Protein AF-0000000075228248 (afdb_homodimer)

Radius of gyration: 18.29 Å; Cα contacts (8 Å, |Δi|>4): 518; chains: 2; bounding box: 36×53×46 Å

pLDDT: mean 93.17, std 10.3, range [36.97, 98.75]

Organism: NCBI:txid1561998

Sequence (268 aa):
MPDLQDHLNMLLAMNSSIEKAAIISVNGGLLAKTRGEHFFLDDREELKRFAEIFAHPELLDNGVILERILYGDVGLHNNILYGYLGGAGFFAVKSASKIVIAVYQGNEFQAHRTRAMVCDLSFALGRENLARARMPDLQDHLNMLLAMNSSIEKAAIISVNGGLLAKTRGEHFFLDDREELKRFAEIFAHPELLDNGVILERILYGDVGLHNNILYGYLGGAGFFAVKSASKIVIAVYQGNEFQAHRTRAMVCDLSFALGRENLARAR

InterPro domains:
  IPR036140 Profilin superfamily [SSF55770] (6-120)
  IPR048278 Profilin 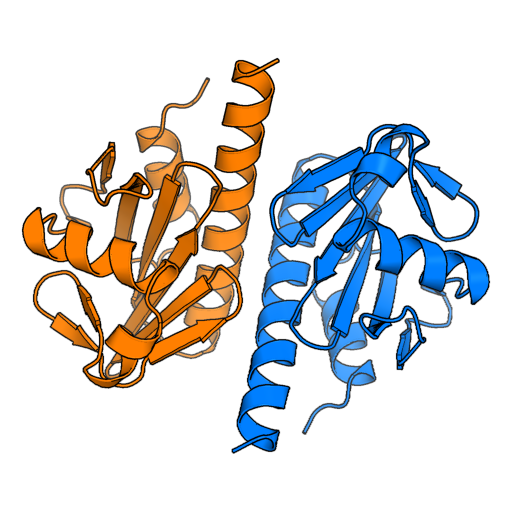[PF00235] (5-121)

Secondary structure (DSSP, 8-state):
---HHHHHHHHHHH-TTEEEEEEEETTS-EEEE--GGGPPP--HHHHHHHHHTTT-GGGGGG-EEETTEEE-EEEEETTEEEEE-SSEEEEEEE-SSEEEEEEEESSHHHHHHHHHHHHHHHHHHHHHHHHHH-/---HHHHHHHHHHH-TTEEEEEEEETTS-EEEE--GGGPPP--HHHHHHHHHTTT-GGGGGG-EEETTEEE-EEEEETTEEEEE-SSEEEEEEE-SSEEEEEEEESSHHHHHHHHHHHHHHHHHHHHHHHHHH-

Foldseek 3Di:
DDDPQNLQVVLCVVAVQWLWKFKAWLQQHGDDIDDDRSGFDRDRVLSNVQSCCLVVVVVPCQAHAGPNDGFNAWDDDNQWTKGDDDQKIKIWGDAPTMIMITIGGGDPVSVVVSNVSRVVSNVVVNVVVVVVVD/DDDPQNLQVVLCVVAVQWLWKFKAWLQQHGDDIDDDRSGFDRDRVLSNVQSCCLVVVVVPCQAHAGPNDGFNAWDDDNQWTKGDDDQKIKIWGDAPTMIMITIGGGDPVSVVVSNVSRVVSNVVVNVVVVVVVD

Nearest PDB structures (foldseek):
  8ti6-assembly1_A  TM=8.400E-01  e=1.064E-07  Tyrophagus putrescentiae
  6iqf-assembly1_A  TM=8.285E-01  e=2.463E-07  Arabidopsis thaliana
  5feg-assembly1_B  TM=8.232E-01  e=3.131E-07  Hevea brasiliensis
  6iqi-assembly1_A  TM=8.328E-01  e=8.173E-07  Arabidopsis thaliana
  7kyw-assembly1_A-2  TM=7.857E-01  e=3.748E-07  Phleum pratense

Structure (mmCIF, N/CA/C/O backbone):
data_AF-0000000075228248-model_v1
#
loop_
_entity.id
_entity.type
_entity.pdbx_description
1 polymer 'Beta-lactamase domain-containing protein'
#
loop_
_atom_site.group_PDB
_atom_site.id
_atom_site.type_symbol
_atom_site.label_atom_id
_atom_site.label_alt_id
_atom_site.label_comp_id
_atom_site.label_asym_id
_atom_site.label_entity_id
_atom_site.label_seq_id
_atom_site.pdbx_PDB_ins_code
_atom_site.Cartn_x
_atom_site.Cartn_y
_atom_site.Cartn_z
_atom_site.occupancy
_atom_site.B_iso_or_equiv
_atom_site.auth_seq_id
_atom_site.auth_comp_id
_atom_site.auth_asym_id
_atom_site.auth_atom_id
_atom_site.pdbx_PDB_model_num
ATOM 1 N N . MET A 1 1 ? 9.234 -15.766 15.836 1 57.19 1 MET A N 1
ATOM 2 C CA . MET A 1 1 ? 8.758 -14.82 14.828 1 57.19 1 MET A CA 1
ATOM 3 C C . MET A 1 1 ? 7.98 -15.539 13.734 1 57.19 1 MET A C 1
ATOM 5 O O . MET A 1 1 ? 8.336 -16.656 13.336 1 57.19 1 MET A O 1
ATOM 9 N N . PRO A 1 2 ? 6.727 -15.102 13.516 1 71.62 2 PRO A N 1
ATOM 10 C CA . PRO A 1 2 ? 5.984 -15.852 12.5 1 71.62 2 PRO A CA 1
ATOM 11 C C . PRO A 1 2 ? 6.758 -15.992 11.188 1 71.62 2 PRO A C 1
ATOM 13 O O . PRO A 1 2 ? 7.492 -15.078 10.797 1 71.62 2 PRO A O 1
ATOM 16 N N . ASP A 1 3 ? 6.777 -17.234 10.719 1 90.5 3 ASP A N 1
ATOM 17 C CA . ASP A 1 3 ? 7.449 -17.422 9.438 1 90.5 3 ASP A CA 1
ATOM 18 C C . ASP A 1 3 ? 6.57 -16.938 8.289 1 90.5 3 ASP A C 1
ATOM 20 O O . ASP A 1 3 ? 5.48 -16.406 8.508 1 90.5 3 ASP A O 1
ATOM 24 N N . LEU A 1 4 ? 7.09 -16.984 7.094 1 94.94 4 LEU A N 1
ATOM 25 C CA . LEU A 1 4 ? 6.395 -16.469 5.918 1 94.94 4 LEU A CA 1
ATOM 26 C C . LEU A 1 4 ? 5.078 -17.203 5.695 1 94.94 4 LEU A C 1
ATOM 28 O O . LEU A 1 4 ? 4.082 -16.594 5.289 1 94.94 4 LEU A O 1
ATOM 32 N N . GLN A 1 5 ? 5.09 -18.469 6.066 1 95.62 5 GLN A N 1
ATOM 33 C CA . GLN A 1 5 ? 3.881 -19.281 5.902 1 95.62 5 GLN A CA 1
ATOM 34 C C . GLN A 1 5 ? 2.779 -18.812 6.848 1 95.62 5 GLN A C 1
ATOM 36 O O . GLN A 1 5 ? 1.598 -18.828 6.496 1 95.62 5 GLN A O 1
ATOM 41 N N . ASP A 1 6 ? 3.17 -18.422 7.992 1 95.12 6 ASP A N 1
ATOM 42 C CA . ASP A 1 6 ? 2.203 -17.906 8.961 1 95.12 6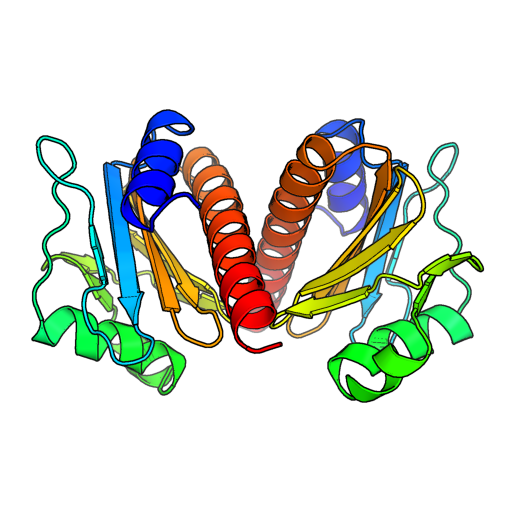 ASP A CA 1
ATOM 43 C C . ASP A 1 6 ? 1.516 -16.656 8.445 1 95.12 6 ASP A C 1
ATOM 45 O O . ASP A 1 6 ? 0.312 -16.469 8.641 1 95.12 6 ASP A O 1
ATOM 49 N N . HIS A 1 7 ? 2.287 -15.828 7.801 1 94.56 7 HIS A N 1
ATOM 50 C CA . HIS A 1 7 ? 1.741 -14.594 7.246 1 94.56 7 HIS A CA 1
ATOM 51 C C . HIS A 1 7 ? 0.723 -14.891 6.148 1 94.56 7 HIS A C 1
ATOM 53 O O . HIS A 1 7 ? -0.341 -14.266 6.102 1 94.56 7 HIS A O 1
ATOM 59 N N . LEU A 1 8 ? 0.998 -15.867 5.344 1 96.56 8 LEU A N 1
ATOM 60 C CA . LEU A 1 8 ? 0.093 -16.234 4.258 1 96.56 8 LEU A CA 1
ATOM 61 C C . LEU A 1 8 ? -1.194 -16.844 4.801 1 96.56 8 LEU A C 1
ATOM 63 O O . LEU A 1 8 ? -2.283 -16.547 4.301 1 96.56 8 LEU A O 1
ATOM 67 N N . ASN A 1 9 ? -1.031 -17.656 5.836 1 94.5 9 ASN A N 1
ATOM 68 C CA . ASN A 1 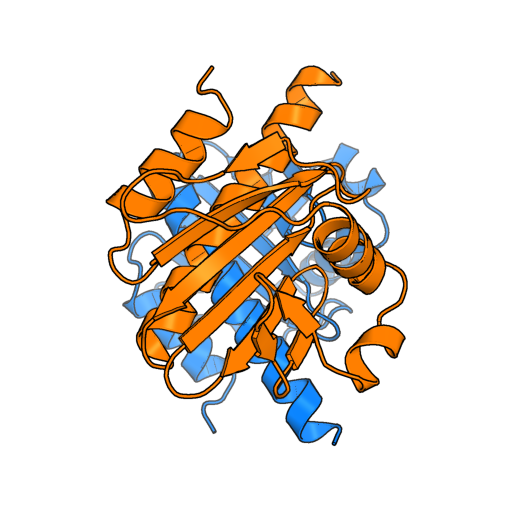9 ? -2.211 -18.234 6.457 1 94.5 9 ASN A CA 1
ATOM 69 C C . ASN A 1 9 ? -3.129 -17.172 7.043 1 94.5 9 ASN A C 1
ATOM 71 O O . ASN A 1 9 ? -4.352 -17.266 6.93 1 94.5 9 ASN A O 1
ATOM 75 N N . MET A 1 10 ? -2.521 -16.203 7.621 1 92.44 10 MET A N 1
ATOM 76 C CA . MET A 1 10 ? -3.299 -15.102 8.195 1 92.44 10 MET A CA 1
ATOM 77 C C . MET A 1 10 ? -4.004 -14.305 7.102 1 92.44 10 MET A C 1
ATOM 79 O O . MET A 1 10 ? -5.148 -13.883 7.273 1 92.44 10 MET A O 1
ATOM 83 N N . LEU A 1 11 ? -3.314 -14.086 6.031 1 92.81 11 LEU A N 1
ATOM 84 C CA . LEU A 1 11 ? -3.889 -13.383 4.895 1 92.81 11 LEU A CA 1
ATOM 85 C C . LEU A 1 11 ? -5.152 -14.078 4.398 1 92.81 11 LEU A C 1
ATOM 87 O O . LEU A 1 11 ? -6.176 -13.43 4.176 1 92.81 11 LEU A O 1
ATOM 91 N N . LEU A 1 12 ? -5.148 -15.375 4.32 1 93.94 12 LEU A N 1
ATOM 92 C CA . LEU A 1 12 ? -6.281 -16.172 3.854 1 93.94 12 LEU A CA 1
ATOM 93 C C . LEU A 1 12 ? -7.414 -16.141 4.875 1 93.94 12 LEU A C 1
ATOM 95 O O . LEU A 1 12 ? -8.586 -16.078 4.5 1 93.94 12 LEU A O 1
ATOM 99 N N . ALA A 1 13 ? -7.047 -16.203 6.078 1 93.75 13 ALA A N 1
ATOM 100 C CA . ALA A 1 13 ? -8.039 -16.266 7.152 1 93.75 13 ALA A CA 1
ATOM 101 C C . ALA A 1 13 ? -8.789 -14.938 7.277 1 93.75 13 ALA A C 1
ATOM 103 O O . ALA A 1 13 ? -9.969 -14.922 7.629 1 93.75 13 ALA A O 1
ATOM 104 N N . MET A 1 14 ? -8.164 -13.836 6.941 1 91.44 14 MET A N 1
ATOM 105 C CA . MET A 1 14 ? -8.711 -12.508 7.211 1 91.44 14 MET A CA 1
ATOM 106 C C . MET A 1 14 ? -9.562 -12.023 6.047 1 91.44 14 MET A C 1
ATOM 108 O O . MET A 1 14 ? -10.32 -11.062 6.184 1 91.44 14 MET A O 1
ATOM 112 N N . ASN A 1 15 ? -9.445 -12.625 4.93 1 94.25 15 ASN A N 1
ATOM 113 C CA . ASN A 1 15 ? -10.172 -12.188 3.74 1 94.25 15 ASN A CA 1
ATOM 114 C C . ASN A 1 15 ? -10.57 -13.375 2.861 1 94.25 15 ASN A C 1
ATOM 116 O O . ASN A 1 15 ? -9.734 -13.922 2.137 1 94.25 15 ASN A O 1
ATOM 120 N N . SER A 1 16 ? -11.773 -13.68 2.797 1 94.88 16 SER A N 1
ATOM 121 C CA . SER A 1 16 ? -12.273 -14.867 2.109 1 94.88 16 SER A CA 1
ATOM 122 C C . SER A 1 16 ? -12.25 -14.68 0.597 1 94.88 16 SER A C 1
ATOM 124 O O . SER A 1 16 ? -12.398 -15.648 -0.155 1 94.88 16 SER A O 1
ATOM 126 N N . SER A 1 17 ? -12.039 -13.445 0.093 1 96.38 17 SER A N 1
ATOM 127 C CA . SER A 1 17 ? -12.008 -13.211 -1.347 1 96.38 17 SER A CA 1
ATOM 128 C C . SER A 1 17 ? -10.656 -13.602 -1.939 1 96.38 17 SER A C 1
ATOM 130 O O . SER A 1 17 ? -10.516 -13.727 -3.158 1 96.38 17 SER A O 1
ATOM 132 N N . ILE A 1 18 ? -9.672 -13.734 -1.063 1 97.62 18 ILE A N 1
ATOM 133 C CA . ILE A 1 18 ? -8.359 -14.148 -1.531 1 97.62 18 ILE A CA 1
ATOM 134 C C . ILE A 1 18 ? -8.336 -15.656 -1.746 1 97.62 18 ILE A C 1
ATOM 136 O O . ILE A 1 18 ? -8.555 -16.422 -0.808 1 97.62 18 ILE A O 1
ATOM 140 N N . GLU A 1 19 ? -8.094 -16.062 -2.887 1 97.19 19 GLU A N 1
ATOM 141 C CA . GLU A 1 19 ? -8.125 -17.484 -3.26 1 97.19 19 GLU A CA 1
ATOM 142 C C . GLU A 1 19 ? -6.789 -18.156 -2.961 1 97.19 19 GLU A C 1
ATOM 144 O O . GLU A 1 19 ? -6.758 -19.328 -2.557 1 97.19 19 GLU A O 1
ATOM 149 N N . LYS A 1 20 ? -5.746 -17.562 -3.225 1 98 20 LYS A N 1
ATOM 150 C CA . LYS A 1 20 ? -4.395 -18.094 -3.033 1 98 20 LYS A CA 1
ATOM 151 C C . LYS A 1 20 ? -3.373 -16.953 -2.986 1 98 20 LYS A C 1
ATOM 153 O O . LYS A 1 20 ? -3.676 -15.82 -3.367 1 98 20 LYS A O 1
ATOM 158 N N . ALA A 1 21 ? -2.203 -17.219 -2.506 1 98.5 21 ALA A N 1
ATOM 159 C CA . ALA A 1 21 ? -1.159 -16.219 -2.336 1 98.5 21 ALA A CA 1
ATOM 160 C C . ALA A 1 21 ? 0.225 -16.859 -2.328 1 98.5 21 ALA A C 1
ATOM 162 O O . ALA A 1 21 ? 0.354 -18.062 -2.133 1 98.5 21 ALA A O 1
ATOM 163 N N . ALA A 1 22 ? 1.229 -16.062 -2.537 1 98.62 22 ALA A N 1
ATOM 164 C CA . ALA A 1 22 ? 2.623 -16.5 -2.512 1 98.62 22 ALA A CA 1
ATOM 165 C C . ALA A 1 22 ? 3.555 -15.344 -2.16 1 98.62 22 ALA A C 1
ATOM 167 O O . ALA A 1 22 ? 3.18 -14.18 -2.289 1 98.62 22 ALA A O 1
ATOM 168 N N . ILE A 1 23 ? 4.641 -15.664 -1.619 1 98.31 23 ILE A N 1
ATOM 169 C CA . ILE A 1 23 ? 5.742 -14.734 -1.405 1 98.31 23 ILE A CA 1
ATOM 170 C C . ILE A 1 23 ? 6.973 -15.203 -2.178 1 98.31 23 ILE A C 1
ATOM 172 O O . ILE A 1 23 ? 7.395 -16.359 -2.043 1 98.31 23 ILE A O 1
ATOM 176 N N . ILE A 1 24 ? 7.465 -14.383 -3.002 1 98.44 24 ILE A N 1
ATOM 177 C CA . ILE A 1 24 ? 8.641 -14.719 -3.799 1 98.44 24 ILE A CA 1
ATOM 178 C C . ILE A 1 24 ? 9.727 -13.68 -3.582 1 98.44 24 ILE A C 1
ATOM 180 O O . ILE A 1 24 ? 9.453 -12.578 -3.088 1 98.44 24 ILE A O 1
ATOM 184 N N . SER A 1 25 ? 10.93 -14.07 -3.887 1 97.69 25 SER A N 1
ATOM 185 C CA . SER A 1 25 ? 12.016 -13.102 -3.871 1 97.69 25 SER A CA 1
ATOM 186 C C . SER A 1 25 ? 11.93 -12.148 -5.062 1 97.69 25 SER A C 1
ATOM 188 O O . SER A 1 25 ? 11.242 -12.445 -6.043 1 97.69 25 SER A O 1
ATOM 190 N N . VAL A 1 26 ? 12.648 -11.016 -4.988 1 96.5 26 VAL A N 1
ATOM 191 C CA . VAL A 1 26 ? 12.641 -10.008 -6.043 1 96.5 26 VAL A CA 1
ATOM 192 C C . VAL A 1 26 ? 13.25 -10.594 -7.32 1 96.5 26 VAL A C 1
ATOM 194 O O . VAL A 1 26 ? 13.047 -10.055 -8.406 1 96.5 26 VAL A O 1
ATOM 197 N N . ASN A 1 27 ? 13.945 -11.781 -7.195 1 96.94 27 ASN A N 1
ATOM 198 C CA . ASN A 1 27 ? 14.492 -12.461 -8.367 1 96.94 27 ASN A CA 1
ATOM 199 C C . ASN A 1 27 ? 13.562 -13.562 -8.859 1 96.94 27 ASN A C 1
ATOM 201 O O . ASN A 1 27 ? 13.914 -14.312 -9.773 1 96.94 27 ASN A O 1
ATOM 205 N N . GLY A 1 28 ? 12.438 -13.727 -8.242 1 97.81 28 GLY A N 1
ATOM 206 C CA . GLY A 1 28 ? 11.406 -14.633 -8.719 1 97.81 28 GLY A CA 1
ATOM 207 C C . GLY A 1 28 ? 11.453 -15.992 -8.055 1 97.81 28 GLY A C 1
ATOM 208 O O . GLY A 1 28 ? 10.719 -16.906 -8.438 1 97.81 28 GLY A O 1
ATOM 209 N N . GLY A 1 29 ? 12.297 -16.156 -7.105 1 98.19 29 GLY A N 1
ATOM 210 C CA . GLY A 1 29 ? 12.352 -17.406 -6.371 1 98.19 29 GLY A CA 1
ATOM 211 C C . GLY A 1 29 ? 11.219 -17.562 -5.379 1 98.19 29 GLY A C 1
ATOM 212 O O . GLY A 1 29 ? 10.875 -16.625 -4.664 1 98.19 29 GLY A O 1
ATOM 213 N N . LEU A 1 30 ? 10.68 -18.797 -5.32 1 98.25 30 LEU A N 1
ATOM 214 C CA . LEU A 1 30 ? 9.578 -19.047 -4.402 1 98.25 30 LEU A CA 1
ATOM 215 C C . LEU A 1 30 ? 10.078 -19.141 -2.965 1 98.25 30 LEU A C 1
ATOM 217 O O . LEU A 1 30 ? 11.062 -19.828 -2.686 1 98.25 30 LEU A O 1
ATOM 221 N N . LEU A 1 31 ? 9.445 -18.438 -2.1 1 97.69 31 LEU A N 1
ATOM 222 C CA . LEU A 1 31 ? 9.789 -18.469 -0.682 1 97.69 31 LEU A CA 1
ATOM 223 C C . LEU A 1 31 ? 8.695 -19.156 0.127 1 97.69 31 LEU A C 1
ATOM 225 O O . LEU A 1 31 ? 8.984 -19.891 1.071 1 97.69 31 LEU A O 1
ATOM 229 N N . ALA A 1 32 ? 7.484 -18.891 -0.161 1 98.06 32 ALA A N 1
ATOM 230 C CA . ALA A 1 32 ? 6.312 -19.484 0.485 1 98.06 32 ALA A CA 1
ATOM 231 C C . ALA A 1 32 ? 5.086 -19.391 -0.414 1 98.06 32 ALA A C 1
ATOM 233 O O . ALA A 1 32 ? 4.992 -18.5 -1.258 1 98.06 32 ALA A O 1
ATOM 234 N N . LYS A 1 33 ? 4.145 -20.297 -0.245 1 98.38 33 LYS A N 1
ATOM 235 C CA . LYS A 1 33 ? 2.9 -20.281 -1.008 1 98.38 33 LYS A CA 1
ATOM 236 C C . LYS A 1 33 ? 1.774 -20.969 -0.24 1 98.38 33 LYS A C 1
ATOM 238 O O . LYS A 1 33 ? 2.029 -21.781 0.656 1 98.38 33 LYS A O 1
ATOM 243 N N . THR A 1 34 ? 0.618 -20.578 -0.655 1 97.81 34 THR A N 1
ATOM 244 C CA . THR A 1 34 ? -0.531 -21.266 -0.081 1 97.81 34 THR A CA 1
ATOM 245 C C . THR A 1 34 ? -0.704 -22.656 -0.713 1 97.81 34 THR A C 1
ATOM 247 O O . THR A 1 34 ? -0.297 -22.875 -1.855 1 97.81 34 THR A O 1
ATOM 250 N N . ARG A 1 35 ? -1.309 -23.594 0.094 1 95.88 35 ARG A N 1
ATOM 251 C CA . ARG A 1 35 ? -1.435 -24.984 -0.321 1 95.88 35 ARG A CA 1
ATOM 252 C C . ARG A 1 35 ? -2.861 -25.484 -0.122 1 95.88 35 ARG A C 1
ATOM 254 O O . ARG A 1 35 ? -3.729 -24.75 0.342 1 95.88 35 ARG A O 1
ATOM 261 N N . GLY A 1 36 ? -3.057 -26.797 -0.565 1 95.5 36 GLY A N 1
ATOM 262 C CA . GLY A 1 36 ? -4.371 -27.391 -0.396 1 95.5 36 GLY A CA 1
ATOM 263 C C . GLY A 1 36 ? -5.426 -26.781 -1.304 1 95.5 36 GLY A C 1
ATOM 264 O O . GLY A 1 36 ? -5.223 -26.688 -2.516 1 95.5 36 GLY A O 1
ATOM 265 N N . GLU A 1 37 ? -6.594 -26.375 -0.701 1 94.81 37 GLU A N 1
ATOM 266 C CA . GLU A 1 37 ? -7.703 -25.812 -1.465 1 94.81 37 GLU A CA 1
ATOM 267 C C . GLU A 1 37 ? -7.336 -24.453 -2.055 1 94.81 37 GLU A C 1
ATOM 269 O O . GLU A 1 37 ? -7.926 -24.016 -3.045 1 94.81 37 GLU A O 1
ATOM 274 N N . HIS A 1 38 ? -6.305 -23.844 -1.578 1 96.88 38 HIS A N 1
ATOM 275 C CA . HIS A 1 38 ? -5.848 -22.531 -2.01 1 96.88 38 HIS A CA 1
ATOM 276 C C . HIS A 1 38 ? -4.484 -22.609 -2.689 1 96.88 38 HIS A C 1
ATOM 278 O O . HIS A 1 38 ? -3.684 -21.688 -2.6 1 96.88 38 HIS A O 1
ATOM 284 N N . PHE A 1 39 ? -4.262 -23.703 -3.408 1 97.44 39 PHE A N 1
ATOM 285 C CA . PHE A 1 39 ? -2.961 -24 -3.99 1 97.44 39 PHE A CA 1
ATOM 286 C C . PHE A 1 39 ? -2.557 -22.938 -4.996 1 97.44 39 PHE A C 1
ATOM 288 O O . PHE A 1 39 ? -3.301 -22.656 -5.941 1 97.44 39 PHE A O 1
ATOM 295 N N . PHE A 1 40 ? -1.416 -22.344 -4.762 1 98.38 40 PHE A N 1
ATOM 296 C CA . PHE A 1 40 ? -0.799 -21.406 -5.688 1 98.38 40 PHE A CA 1
ATOM 297 C C . PHE A 1 40 ? 0.187 -22.109 -6.605 1 98.38 40 PHE A C 1
ATOM 299 O O . PHE A 1 40 ? 1.176 -22.688 -6.141 1 98.38 40 PHE A O 1
ATOM 306 N N . LEU A 1 41 ? -0.074 -22.078 -7.91 1 97.44 41 LEU A N 1
ATOM 307 C CA . LEU A 1 41 ? 0.81 -22.734 -8.875 1 97.44 41 LEU A CA 1
ATOM 308 C C . LEU A 1 41 ? 2.102 -21.953 -9.047 1 97.44 41 LEU A C 1
ATOM 310 O O . LEU A 1 41 ? 2.068 -20.766 -9.375 1 97.44 41 LEU A O 1
ATOM 314 N N . ASP A 1 42 ? 3.195 -22.594 -8.75 1 96.44 42 ASP A N 1
ATOM 315 C CA . ASP A 1 42 ? 4.469 -21.875 -8.711 1 96.44 42 ASP A CA 1
ATOM 316 C C . ASP A 1 42 ? 5.383 -22.312 -9.852 1 96.44 42 ASP A C 1
ATOM 318 O O . ASP A 1 42 ? 6.5 -22.781 -9.617 1 96.44 42 ASP A O 1
ATOM 322 N N . ASP A 1 43 ? 4.984 -22.062 -11.062 1 97 43 ASP A N 1
ATOM 323 C CA . ASP A 1 43 ? 5.902 -22.281 -12.18 1 97 43 ASP A CA 1
ATOM 324 C C . ASP A 1 43 ? 7.117 -21.375 -12.078 1 97 43 ASP A C 1
ATOM 326 O O . ASP A 1 43 ? 6.98 -20.141 -12.086 1 97 43 ASP A O 1
ATOM 330 N N . ARG A 1 44 ? 8.312 -21.938 -12.016 1 96.75 44 ARG A N 1
ATOM 331 C CA . ARG A 1 44 ? 9.539 -21.203 -11.734 1 96.75 44 ARG A CA 1
ATOM 332 C C . ARG A 1 44 ? 9.805 -20.141 -12.805 1 96.75 44 ARG A C 1
ATOM 334 O O . ARG A 1 44 ? 10.125 -19 -12.492 1 96.75 44 ARG A O 1
ATOM 341 N N . GLU A 1 45 ? 9.758 -20.5 -14.047 1 97.06 45 GLU A N 1
ATOM 342 C CA . GLU A 1 45 ? 10.008 -19.578 -15.141 1 97.06 45 GLU A CA 1
ATOM 343 C C . GLU A 1 45 ? 8.977 -18.453 -15.156 1 97.06 45 GLU A C 1
ATOM 345 O O . GLU A 1 45 ? 9.32 -17.297 -15.414 1 97.06 45 GLU A O 1
ATOM 350 N N . GLU A 1 46 ? 7.77 -18.781 -14.883 1 97.31 46 GLU A N 1
ATOM 351 C CA . GLU A 1 46 ? 6.691 -17.797 -14.836 1 97.31 46 GLU A CA 1
ATOM 352 C C . GLU A 1 46 ? 6.926 -16.766 -13.734 1 97.31 46 GLU A C 1
ATOM 354 O O . GLU A 1 46 ? 6.773 -15.57 -13.953 1 97.31 46 GLU A O 1
ATOM 359 N N . LEU A 1 47 ? 7.324 -17.25 -12.562 1 98.31 47 LEU A N 1
ATOM 360 C CA . LEU A 1 47 ? 7.555 -16.359 -11.422 1 98.31 47 LEU A CA 1
ATOM 361 C C . LEU A 1 47 ? 8.75 -15.453 -11.672 1 98.31 47 LEU A C 1
ATOM 363 O O . LEU A 1 47 ? 8.75 -14.289 -11.266 1 98.31 47 LEU A O 1
ATOM 367 N N . LYS A 1 48 ? 9.727 -16.016 -12.32 1 97.81 48 LYS A N 1
ATOM 368 C CA . LYS A 1 48 ? 10.883 -15.195 -12.68 1 97.81 48 LYS A CA 1
ATOM 369 C C . LYS A 1 48 ? 10.477 -14.062 -13.617 1 97.81 48 LYS A C 1
ATOM 371 O O . LYS A 1 48 ? 10.867 -12.906 -13.414 1 97.81 48 LYS A O 1
ATOM 376 N N . ARG A 1 49 ? 9.758 -14.383 -14.633 1 96.88 49 ARG A N 1
ATOM 377 C CA . ARG A 1 49 ? 9.281 -13.375 -15.57 1 96.88 49 ARG A CA 1
ATOM 378 C C . ARG A 1 49 ? 8.398 -12.352 -14.867 1 96.88 49 ARG A C 1
ATOM 380 O O . ARG A 1 49 ? 8.477 -11.148 -15.156 1 96.88 49 ARG A O 1
ATOM 387 N N . PHE A 1 50 ? 7.559 -12.828 -14.008 1 98.19 50 PHE A N 1
ATOM 388 C CA . PHE A 1 50 ? 6.664 -11.984 -13.219 1 98.19 50 PHE A CA 1
ATOM 389 C C . PHE A 1 50 ? 7.453 -10.945 -12.43 1 98.19 50 PHE A C 1
ATOM 391 O O . PHE A 1 50 ? 7.141 -9.758 -12.477 1 98.19 50 PHE A O 1
ATOM 398 N N . ALA A 1 51 ? 8.508 -11.414 -11.742 1 98.12 51 ALA A N 1
ATOM 399 C CA . ALA A 1 51 ? 9.336 -10.539 -10.922 1 98.12 51 ALA A CA 1
ATOM 400 C C . ALA A 1 51 ? 10.055 -9.5 -11.773 1 98.12 51 ALA A C 1
ATOM 402 O O . ALA A 1 51 ? 10.281 -8.367 -11.336 1 98.12 51 ALA A O 1
ATOM 403 N N . GLU A 1 52 ? 10.375 -9.852 -13 1 97.56 52 GLU A N 1
ATOM 404 C CA . GLU A 1 52 ? 11.133 -8.984 -13.891 1 97.56 52 GLU A CA 1
ATOM 405 C C . GLU A 1 52 ? 10.305 -7.77 -14.32 1 97.56 52 GLU A C 1
ATOM 407 O O . GLU A 1 52 ? 10.859 -6.746 -14.727 1 97.56 52 GLU A O 1
ATOM 412 N N . ILE A 1 53 ? 9.023 -7.887 -14.25 1 97.56 53 ILE A N 1
ATOM 413 C CA . ILE A 1 53 ? 8.133 -6.82 -14.703 1 97.56 53 ILE A CA 1
ATOM 414 C C . ILE A 1 53 ? 8.383 -5.555 -13.891 1 97.56 53 ILE A C 1
ATOM 416 O O . ILE A 1 53 ? 8.312 -4.445 -14.414 1 97.56 53 ILE A O 1
ATOM 420 N N . PHE A 1 54 ? 8.734 -5.688 -12.609 1 96.75 54 PHE A N 1
ATOM 421 C CA . PHE A 1 54 ? 8.969 -4.539 -11.742 1 96.75 54 PHE A CA 1
ATOM 422 C C . PHE A 1 54 ? 10.188 -3.752 -12.203 1 96.75 54 PHE A C 1
ATOM 424 O O . PHE A 1 54 ? 10.258 -2.533 -12.016 1 96.75 54 PHE A O 1
ATOM 431 N N . ALA A 1 55 ? 11.109 -4.398 -12.81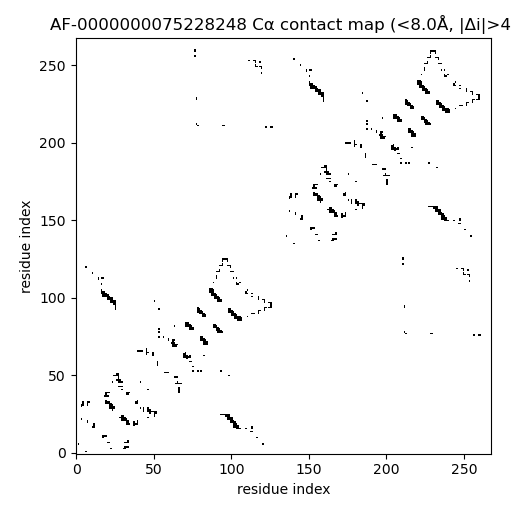2 1 95.38 55 ALA A N 1
ATOM 432 C CA . ALA A 1 55 ? 12.32 -3.758 -13.32 1 95.38 55 ALA A CA 1
ATOM 433 C C . ALA A 1 55 ? 12.164 -3.355 -14.781 1 95.38 55 ALA A C 1
ATOM 435 O O . ALA A 1 55 ? 12.828 -2.432 -15.25 1 95.38 55 ALA A O 1
ATOM 436 N N . HIS A 1 56 ? 11.273 -4.105 -15.516 1 96.56 56 HIS A N 1
ATOM 437 C CA . HIS A 1 56 ? 11.039 -3.887 -16.938 1 96.56 56 HIS A CA 1
ATOM 438 C C . HIS A 1 56 ? 9.555 -3.742 -17.234 1 96.56 56 HIS A C 1
ATOM 440 O O . HIS A 1 56 ? 8.953 -4.613 -17.859 1 96.56 56 HIS A O 1
ATOM 446 N N . PRO A 1 57 ? 8.984 -2.6 -16.859 1 95.25 57 PRO A N 1
ATOM 447 C CA . PRO A 1 57 ? 7.535 -2.396 -16.969 1 95.25 57 PRO A CA 1
ATOM 448 C C . PRO A 1 57 ? 7.027 -2.531 -18.391 1 95.25 57 PRO A C 1
ATOM 450 O O . PRO A 1 57 ? 5.832 -2.746 -18.609 1 95.25 57 PRO A O 1
ATOM 453 N N . GLU A 1 58 ? 7.875 -2.354 -19.406 1 95.31 58 GLU A N 1
ATOM 454 C CA . GLU A 1 58 ? 7.48 -2.506 -20.797 1 95.31 58 GLU A CA 1
ATOM 455 C C . GLU A 1 58 ? 6.941 -3.906 -21.078 1 95.31 58 GLU A C 1
ATOM 457 O O . GLU A 1 58 ? 6.199 -4.117 -22.031 1 95.31 58 GLU A O 1
ATOM 462 N N . LEU A 1 59 ? 7.297 -4.859 -20.234 1 94.94 59 LEU A N 1
ATOM 463 C CA . LEU A 1 59 ? 6.84 -6.234 -20.391 1 94.94 59 LEU A CA 1
ATOM 464 C C . LEU A 1 59 ? 5.332 -6.332 -20.203 1 94.94 59 LEU A C 1
ATOM 466 O O . LEU A 1 59 ? 4.715 -7.324 -20.594 1 94.94 59 LEU A O 1
ATOM 470 N N . LEU A 1 60 ? 4.719 -5.262 -19.641 1 94.62 60 LEU A N 1
ATOM 471 C CA . LEU A 1 60 ? 3.283 -5.25 -19.391 1 94.62 60 LEU A CA 1
ATOM 472 C C . LEU A 1 60 ? 2.496 -5.211 -20.688 1 94.62 60 LEU A C 1
ATOM 474 O O . LEU A 1 60 ? 1.324 -5.59 -20.719 1 94.62 60 LEU A O 1
ATOM 478 N N . ASP A 1 61 ? 3.152 -4.707 -21.688 1 93.5 61 ASP A N 1
ATOM 479 C CA . ASP A 1 61 ? 2.477 -4.535 -22.969 1 93.5 61 ASP A CA 1
ATOM 480 C C . ASP A 1 61 ? 1.913 -5.859 -23.469 1 93.5 61 ASP A C 1
ATOM 482 O O . ASP A 1 61 ? 0.955 -5.879 -24.25 1 93.5 61 ASP A O 1
ATOM 486 N N . ASN A 1 62 ? 2.457 -6.977 -23.062 1 93.06 62 ASN A N 1
ATOM 487 C CA . ASN A 1 62 ? 2.033 -8.297 -23.516 1 93.06 62 ASN A CA 1
ATOM 488 C C . ASN A 1 62 ? 1.096 -8.961 -22.516 1 93.06 62 ASN A C 1
ATOM 490 O O . ASN A 1 62 ? 0.721 -10.117 -22.672 1 93.06 62 ASN A O 1
ATOM 494 N N . GLY A 1 63 ? 0.755 -8.211 -21.453 1 96.5 63 GLY A N 1
ATOM 495 C CA . GLY A 1 63 ? 0.004 -8.805 -20.359 1 96.5 63 GLY A CA 1
ATOM 496 C C . GLY A 1 63 ? 0.885 -9.508 -19.344 1 96.5 63 GLY A C 1
ATOM 497 O O . GLY A 1 63 ? 2.113 -9.492 -19.469 1 96.5 63 GLY A O 1
ATOM 498 N N . VAL A 1 64 ? 0.254 -10.078 -18.375 1 97.38 64 VAL A N 1
ATOM 499 C CA . VAL A 1 64 ? 0.969 -10.773 -17.297 1 97.38 64 VAL A CA 1
ATOM 500 C C . VAL A 1 64 ? 0.422 -12.188 -17.156 1 97.38 64 VAL A C 1
ATOM 502 O O . VAL A 1 64 ? -0.794 -12.391 -17.109 1 97.38 64 VAL A O 1
ATOM 505 N N . ILE A 1 65 ? 1.343 -13.133 -17.156 1 97.44 65 ILE A N 1
ATOM 506 C CA . ILE A 1 65 ? 0.947 -14.516 -16.922 1 97.44 65 ILE A CA 1
ATOM 507 C C . ILE A 1 65 ? 1.199 -14.883 -15.461 1 97.44 65 ILE A C 1
ATOM 509 O O . ILE A 1 65 ? 2.307 -14.703 -14.953 1 97.44 65 ILE A O 1
ATOM 513 N N . LEU A 1 66 ? 0.212 -15.312 -14.805 1 97.62 66 LEU A N 1
ATOM 514 C CA . LEU A 1 66 ? 0.28 -15.828 -13.445 1 97.62 66 LEU A CA 1
ATOM 515 C C . LEU A 1 66 ? -0.529 -17.109 -13.312 1 97.62 66 LEU A C 1
ATOM 517 O O . LEU A 1 66 ? -1.714 -17.141 -13.648 1 97.62 66 LEU A O 1
ATOM 521 N N . GLU A 1 67 ? 0.068 -18.156 -12.906 1 97.38 67 GLU A N 1
ATOM 522 C CA . GLU A 1 67 ? -0.538 -19.484 -12.773 1 97.38 67 GLU A CA 1
ATOM 523 C C . GLU A 1 67 ? -1.129 -19.953 -14.102 1 97.38 67 GLU A C 1
ATOM 525 O O . GLU A 1 67 ? -2.242 -20.484 -14.141 1 97.38 67 GLU A O 1
ATOM 530 N N . ARG A 1 68 ? -0.428 -19.641 -15.156 1 96.44 68 ARG A N 1
ATOM 531 C CA . ARG A 1 68 ? -0.751 -20.047 -16.516 1 96.44 68 ARG A CA 1
ATOM 532 C C . ARG A 1 68 ? -2.002 -19.344 -17.016 1 96.44 68 ARG A C 1
ATOM 534 O O . ARG A 1 68 ? -2.646 -19.812 -17.969 1 96.44 68 ARG A O 1
ATOM 541 N N . ILE A 1 69 ? -2.445 -18.359 -16.359 1 96.75 69 ILE A N 1
ATOM 542 C CA . ILE A 1 69 ? -3.555 -17.5 -16.781 1 96.75 69 ILE A CA 1
ATOM 543 C C . ILE A 1 69 ? -3.02 -16.156 -17.281 1 96.75 69 ILE A C 1
ATOM 545 O O . ILE A 1 69 ? -2.209 -15.523 -16.609 1 96.75 69 ILE A O 1
ATOM 549 N N . LEU A 1 70 ? -3.418 -15.766 -18.516 1 97.19 70 LEU A N 1
ATOM 550 C CA . LEU A 1 70 ? -3.008 -14.477 -19.078 1 97.19 70 LEU A CA 1
ATOM 551 C C . LEU A 1 70 ? -3.965 -13.375 -18.641 1 97.19 70 LEU A C 1
ATOM 553 O O . LEU A 1 70 ? -5.164 -13.43 -18.922 1 97.19 70 LEU A O 1
ATOM 557 N N . TYR A 1 71 ? -3.453 -12.414 -17.922 1 97.56 71 TYR A N 1
ATOM 558 C CA . TYR A 1 71 ? -4.18 -11.195 -17.594 1 97.56 71 TYR A CA 1
ATOM 559 C C . TYR A 1 71 ? -3.895 -10.094 -18.609 1 97.56 71 TYR A C 1
ATOM 561 O O . TYR A 1 71 ? -2.744 -9.688 -18.781 1 97.56 71 TYR A O 1
ATOM 569 N N . GLY A 1 72 ? -4.902 -9.633 -19.188 1 95.62 72 GLY A N 1
ATOM 570 C CA . GLY A 1 72 ? -4.715 -8.617 -20.203 1 95.62 72 GLY A CA 1
ATOM 571 C C . GLY A 1 72 ? -4.938 -7.207 -19.688 1 95.62 72 GLY A C 1
ATOM 572 O O . GLY A 1 72 ? -4.434 -6.246 -20.281 1 95.62 72 GLY A O 1
ATOM 573 N N . ASP A 1 73 ? -5.809 -7.07 -18.797 1 95.06 73 ASP A N 1
ATOM 574 C CA . ASP A 1 73 ? -6.004 -5.785 -18.141 1 95.06 73 ASP A CA 1
ATOM 575 C C . ASP A 1 73 ? -5.09 -5.648 -16.922 1 95.06 73 ASP A C 1
ATOM 577 O O . ASP A 1 73 ? -5.43 -6.098 -15.828 1 95.06 73 ASP A O 1
ATOM 581 N N . VAL A 1 74 ? -3.887 -5.09 -17.188 1 96.31 74 VAL A N 1
ATOM 582 C CA . VAL A 1 74 ? -2.838 -5.078 -16.172 1 96.31 74 VAL A CA 1
ATOM 583 C C . VAL A 1 74 ? -2.293 -3.662 -16.016 1 96.31 74 VAL A C 1
ATOM 585 O O . VAL A 1 74 ? -2.518 -2.799 -16.875 1 96.31 74 VAL A O 1
ATOM 588 N N . GLY A 1 75 ? -1.609 -3.494 -14.906 1 94.88 75 GLY A N 1
ATOM 589 C CA . GLY A 1 75 ? -0.97 -2.215 -14.641 1 94.88 75 GLY A CA 1
ATOM 590 C C . GLY A 1 75 ? 0.064 -2.285 -13.531 1 94.88 75 GLY A C 1
ATOM 591 O O . GLY A 1 75 ? 0.106 -3.256 -12.773 1 94.88 75 GLY A O 1
ATOM 592 N N . LEU A 1 76 ? 0.941 -1.33 -13.539 1 95 76 LEU A N 1
ATOM 593 C CA . LEU A 1 76 ? 1.959 -1.147 -12.508 1 95 76 LEU A CA 1
ATOM 594 C C . LEU A 1 76 ? 1.938 0.279 -11.969 1 95 76 LEU A C 1
ATOM 596 O O . LEU A 1 76 ? 2.057 1.238 -12.734 1 95 76 LEU A O 1
ATOM 600 N N . HIS A 1 77 ? 1.588 0.358 -10.68 1 92 77 HIS A N 1
ATOM 601 C CA . HIS A 1 77 ? 1.624 1.643 -9.992 1 92 77 HIS A CA 1
ATOM 602 C C . HIS A 1 77 ? 2.613 1.618 -8.828 1 92 77 HIS A C 1
ATOM 604 O O . HIS A 1 77 ? 2.334 1.032 -7.781 1 92 77 HIS A O 1
ATOM 610 N N . ASN A 1 78 ? 3.75 2.355 -8.984 1 91 78 ASN A N 1
ATOM 611 C CA . ASN A 1 78 ? 4.848 2.277 -8.031 1 91 78 ASN A CA 1
ATOM 612 C C . ASN A 1 78 ? 5.305 0.837 -7.812 1 91 78 ASN A C 1
ATOM 614 O O . ASN A 1 78 ? 5.84 0.208 -8.727 1 91 78 ASN A O 1
ATOM 618 N N . ASN A 1 79 ? 5.086 0.293 -6.629 1 94.5 79 ASN A N 1
ATOM 619 C CA . ASN A 1 79 ? 5.531 -1.058 -6.305 1 94.5 79 ASN A CA 1
ATOM 620 C C . ASN A 1 79 ? 4.371 -2.045 -6.293 1 94.5 79 ASN A C 1
ATOM 622 O O . ASN A 1 79 ? 4.48 -3.135 -5.727 1 94.5 79 ASN A O 1
ATOM 626 N N . ILE A 1 80 ? 3.279 -1.646 -6.871 1 96.44 80 ILE A N 1
ATOM 627 C CA . ILE A 1 80 ? 2.094 -2.496 -6.898 1 96.44 80 ILE A CA 1
ATOM 628 C C . ILE A 1 80 ? 1.809 -2.939 -8.328 1 96.44 80 ILE A C 1
ATOM 630 O O . ILE A 1 80 ? 1.529 -2.111 -9.203 1 96.44 80 ILE A O 1
ATOM 634 N N . LEU A 1 81 ? 1.942 -4.168 -8.625 1 97.5 81 LEU A N 1
ATOM 635 C CA . LEU A 1 81 ? 1.529 -4.797 -9.875 1 97.5 81 LEU A CA 1
ATOM 636 C C . LEU A 1 81 ? 0.158 -5.449 -9.727 1 97.5 81 LEU A C 1
ATOM 638 O O . LEU A 1 81 ? -0.119 -6.102 -8.719 1 97.5 81 LEU A O 1
ATOM 642 N N . TYR A 1 82 ? -0.697 -5.23 -10.758 1 97.62 82 TYR A N 1
ATOM 643 C CA . TYR A 1 82 ? -2.035 -5.793 -10.633 1 97.62 82 TYR A CA 1
ATOM 644 C C . TYR A 1 82 ? -2.586 -6.207 -11.992 1 97.62 82 TYR A C 1
ATOM 646 O O . TYR A 1 82 ? -2.078 -5.777 -13.031 1 97.62 82 TYR A O 1
ATOM 654 N N . GLY A 1 83 ? -3.541 -7.055 -11.969 1 97.19 83 GLY A N 1
ATOM 655 C CA . GLY A 1 83 ? -4.238 -7.527 -13.156 1 97.19 83 GLY A CA 1
ATOM 656 C C . GLY A 1 83 ? -5.652 -7.992 -12.867 1 97.19 83 GLY A C 1
ATOM 657 O O . GLY A 1 83 ? -5.945 -8.469 -11.773 1 97.19 83 GLY A O 1
ATOM 658 N N . TYR A 1 84 ? -6.488 -7.828 -13.906 1 95.94 84 TYR A N 1
ATOM 659 C CA . TYR A 1 84 ? -7.902 -8.18 -13.789 1 95.94 84 TYR A CA 1
ATOM 660 C C . TYR A 1 84 ? -8.336 -9.078 -14.945 1 95.94 84 TYR A C 1
ATOM 662 O O . TYR A 1 84 ? -7.875 -8.914 -16.078 1 95.94 84 TYR A O 1
ATOM 670 N N . LEU A 1 85 ? -9.117 -10.062 -14.656 1 95.19 85 LEU A N 1
ATOM 671 C CA . LEU A 1 85 ? -9.711 -10.938 -15.656 1 95.19 85 LEU A CA 1
ATOM 672 C C . LEU A 1 85 ? -11.086 -11.414 -15.211 1 95.19 85 LEU A C 1
ATOM 674 O O . LEU A 1 85 ? -11.203 -12.328 -14.391 1 95.19 85 LEU A O 1
ATOM 678 N N . GLY A 1 86 ? -12.109 -10.953 -15.789 1 91 86 GLY A N 1
ATOM 679 C CA . GLY A 1 86 ? -13.477 -11.414 -15.586 1 91 86 GLY A CA 1
ATOM 680 C C . GLY A 1 86 ? -13.797 -11.703 -14.133 1 91 86 GLY A C 1
ATOM 681 O O . GLY A 1 86 ? -14.008 -12.852 -13.75 1 91 86 GLY A O 1
ATOM 682 N N . GLY A 1 87 ? -14.086 -10.875 -13.227 1 93.06 87 GLY A N 1
ATOM 683 C CA . GLY A 1 87 ? -14.508 -11.086 -11.852 1 93.06 87 GLY A CA 1
ATOM 684 C C . GLY A 1 87 ? -13.375 -11.539 -10.945 1 93.06 87 GLY A C 1
ATOM 685 O O . GLY A 1 87 ? -13.617 -12.031 -9.844 1 93.06 87 GLY A O 1
ATOM 686 N N . ALA A 1 88 ? -12.172 -11.664 -11.43 1 95.69 88 ALA A N 1
ATOM 687 C CA . ALA A 1 88 ? -11.008 -12.062 -10.633 1 95.69 88 ALA A CA 1
ATOM 688 C C . ALA A 1 88 ? -9.82 -11.148 -10.914 1 95.69 88 ALA A C 1
ATOM 690 O O . ALA A 1 88 ? -9.883 -10.281 -11.797 1 95.69 88 ALA A O 1
ATOM 691 N N . GLY A 1 89 ? -8.781 -11.273 -10.141 1 97.56 89 GLY A N 1
ATOM 692 C CA . GLY A 1 89 ? -7.582 -10.484 -10.344 1 97.56 89 GLY A CA 1
ATOM 693 C C . GLY A 1 89 ? -6.465 -10.836 -9.375 1 97.56 89 GLY A C 1
ATOM 694 O O . GLY A 1 89 ? -6.574 -11.797 -8.617 1 97.56 89 GLY A O 1
ATOM 695 N N . PHE A 1 90 ? -5.355 -10.117 -9.508 1 98.38 90 PHE A N 1
ATOM 696 C CA . PHE A 1 90 ? -4.254 -10.289 -8.57 1 98.38 90 PHE A CA 1
ATOM 697 C C . PHE A 1 90 ? -3.637 -8.938 -8.211 1 98.38 90 PHE A C 1
ATOM 699 O O . PHE A 1 90 ? -3.783 -7.969 -8.953 1 98.38 90 PHE A O 1
ATOM 706 N N . PHE A 1 91 ? -3.037 -8.883 -7.055 1 98.25 91 PHE A N 1
ATOM 707 C CA . PHE A 1 91 ? -2.164 -7.797 -6.625 1 98.25 91 PHE A CA 1
ATOM 708 C C . PHE A 1 91 ? -0.82 -8.336 -6.152 1 98.25 91 PHE A C 1
ATOM 710 O O . PHE A 1 91 ? -0.762 -9.367 -5.473 1 98.25 91 PHE A O 1
ATOM 717 N N . ALA A 1 92 ? 0.197 -7.684 -6.523 1 98.62 92 ALA A N 1
ATOM 718 C CA . ALA A 1 92 ? 1.545 -7.977 -6.043 1 98.62 92 ALA A CA 1
ATOM 719 C C . ALA A 1 92 ? 2.252 -6.703 -5.586 1 98.62 92 ALA A C 1
ATOM 721 O O . ALA A 1 92 ? 2.225 -5.688 -6.281 1 98.62 92 ALA A O 1
ATOM 722 N N . VAL A 1 93 ? 2.805 -6.758 -4.465 1 97.75 93 VAL A N 1
ATOM 723 C CA . VAL A 1 93 ? 3.521 -5.609 -3.924 1 97.75 93 VAL A CA 1
ATOM 724 C C . VAL A 1 93 ? 4.98 -5.98 -3.676 1 97.75 93 VAL A C 1
ATOM 726 O O . VAL A 1 93 ? 5.273 -6.984 -3.018 1 97.75 93 VAL A O 1
ATOM 729 N N . LYS A 1 94 ? 5.832 -5.184 -4.219 1 96.56 94 LYS A N 1
ATOM 730 C CA . LYS A 1 94 ? 7.27 -5.438 -4.117 1 96.56 94 LYS A CA 1
ATOM 731 C C . LYS A 1 94 ? 7.887 -4.656 -2.961 1 96.56 94 LYS A C 1
ATOM 733 O O . LYS A 1 94 ? 7.59 -3.475 -2.775 1 96.56 94 LYS A O 1
ATOM 738 N N . SER A 1 95 ? 8.648 -5.293 -2.143 1 93.75 95 SER A N 1
ATOM 739 C CA . SER A 1 95 ? 9.539 -4.676 -1.167 1 93.75 95 SER A CA 1
ATOM 740 C C . SER A 1 95 ? 11 -4.785 -1.603 1 93.75 95 SER A C 1
ATOM 742 O O . SER A 1 95 ? 11.281 -5.066 -2.768 1 93.75 95 SER A O 1
ATOM 744 N N . ALA A 1 96 ? 11.922 -4.504 -0.68 1 91.31 96 ALA A N 1
ATOM 745 C CA . ALA A 1 96 ? 13.336 -4.488 -1.032 1 91.31 96 ALA A CA 1
ATOM 746 C C . ALA A 1 96 ? 13.812 -5.875 -1.456 1 91.31 96 ALA A C 1
ATOM 748 O O . ALA A 1 96 ? 14.633 -6.004 -2.367 1 91.31 96 ALA A O 1
ATOM 749 N N . SER A 1 97 ? 13.219 -6.922 -0.784 1 94.31 97 SER A N 1
ATOM 750 C CA . SER A 1 97 ? 13.805 -8.234 -1.035 1 94.31 97 SER A CA 1
ATOM 751 C C . SER A 1 97 ? 12.734 -9.25 -1.426 1 94.31 97 SER A C 1
ATOM 753 O O . SER A 1 97 ? 13.055 -10.359 -1.858 1 94.31 97 SER A O 1
ATOM 755 N N . LYS A 1 98 ? 11.484 -8.891 -1.305 1 96.88 98 LYS A N 1
ATOM 756 C CA . LYS A 1 98 ? 10.406 -9.852 -1.505 1 96.88 98 LYS A CA 1
ATOM 757 C C . LYS A 1 98 ? 9.25 -9.234 -2.283 1 96.88 98 LYS A C 1
ATOM 759 O O . LYS A 1 98 ? 9.094 -8.008 -2.303 1 96.88 98 LYS A O 1
ATOM 764 N N . ILE A 1 99 ? 8.461 -10.039 -2.859 1 98.06 99 ILE A N 1
ATOM 765 C CA . ILE A 1 99 ? 7.207 -9.688 -3.514 1 98.06 99 ILE A CA 1
ATOM 766 C C . ILE A 1 99 ? 6.07 -10.531 -2.938 1 98.06 99 ILE A C 1
ATOM 768 O O . ILE A 1 99 ? 6.172 -11.758 -2.877 1 98.06 99 ILE A O 1
ATOM 772 N N . VAL A 1 100 ? 5.062 -9.891 -2.455 1 98.25 100 VAL A N 1
ATOM 773 C CA . VAL A 1 100 ? 3.863 -10.578 -1.988 1 98.25 100 VAL A CA 1
ATOM 774 C C . VAL A 1 100 ? 2.811 -10.594 -3.096 1 98.25 100 VAL A C 1
ATOM 776 O O . VAL A 1 100 ? 2.512 -9.555 -3.689 1 98.25 100 VAL A O 1
ATOM 779 N N . ILE A 1 101 ? 2.256 -11.75 -3.391 1 98.75 101 ILE A N 1
ATOM 780 C CA . ILE A 1 101 ? 1.271 -11.914 -4.453 1 98.75 101 ILE A CA 1
ATOM 781 C C . ILE A 1 101 ? -0.023 -12.484 -3.875 1 98.75 101 ILE A C 1
ATOM 783 O O . ILE A 1 101 ? 0.004 -13.453 -3.115 1 98.75 101 ILE A O 1
ATOM 787 N N . ALA A 1 102 ? -1.136 -11.945 -4.195 1 98.56 102 ALA A N 1
ATOM 788 C CA . ALA A 1 102 ? -2.445 -12.492 -3.842 1 98.56 102 ALA A CA 1
ATOM 789 C C . ALA A 1 102 ? -3.373 -12.523 -5.051 1 98.56 102 ALA A C 1
ATOM 791 O O . ALA A 1 102 ? -3.471 -11.539 -5.793 1 98.56 102 ALA A O 1
ATOM 792 N N . VAL A 1 103 ? -3.975 -13.609 -5.273 1 98.38 103 VAL A N 1
ATOM 793 C CA . VAL A 1 103 ? -5.027 -13.773 -6.273 1 98.38 103 VAL A CA 1
ATOM 794 C C . VAL A 1 103 ? -6.391 -13.75 -5.59 1 98.38 103 VAL A C 1
ATOM 796 O O . VAL A 1 103 ? -6.578 -14.383 -4.547 1 98.38 103 VAL A O 1
ATOM 799 N N . TYR A 1 104 ? -7.324 -13.023 -6.156 1 98 104 TYR A N 1
ATOM 800 C CA . TYR A 1 104 ? -8.625 -12.891 -5.5 1 98 104 TYR A CA 1
ATOM 801 C C . TYR A 1 104 ? -9.758 -13.07 -6.5 1 98 104 TYR A C 1
ATOM 803 O O . TYR A 1 104 ? -9.547 -13 -7.711 1 98 104 TYR A O 1
ATOM 811 N N . GLN A 1 105 ? -10.891 -13.352 -5.91 1 97.19 105 GLN A N 1
ATOM 812 C CA . GLN A 1 105 ? -12.148 -13.383 -6.66 1 97.19 105 GLN A CA 1
ATOM 813 C C . GLN A 1 105 ? -13.094 -12.281 -6.195 1 97.19 105 GLN A C 1
ATOM 815 O O . GLN A 1 105 ? -13.195 -12.008 -5 1 97.19 105 GLN A O 1
ATOM 820 N N . GLY A 1 106 ? -13.695 -11.633 -7.148 1 95.69 106 GLY A N 1
ATOM 821 C CA . GLY A 1 106 ? -14.711 -10.656 -6.781 1 95.69 106 GLY A CA 1
ATOM 822 C C . GLY A 1 106 ? -14.625 -9.383 -7.598 1 95.69 106 GLY A C 1
ATOM 823 O O . GLY A 1 106 ? -13.906 -9.32 -8.594 1 95.69 106 GLY A O 1
ATOM 824 N N . ASN A 1 107 ? -15.414 -8.359 -7.172 1 93.94 107 ASN A N 1
ATOM 825 C CA . ASN A 1 107 ? -15.508 -7.082 -7.867 1 93.94 107 ASN A CA 1
ATOM 826 C C . ASN A 1 107 ? -14.562 -6.047 -7.266 1 93.94 107 ASN A C 1
ATOM 828 O O . ASN A 1 107 ? -13.547 -6.398 -6.668 1 93.94 107 ASN A O 1
ATOM 832 N N . GLU A 1 108 ? -14.828 -4.789 -7.512 1 90.31 108 GLU A N 1
ATOM 833 C CA . GLU A 1 108 ? -13.977 -3.689 -7.074 1 90.31 108 GLU A CA 1
ATOM 834 C C . GLU A 1 108 ? -13.852 -3.666 -5.555 1 90.31 108 GLU A C 1
ATOM 836 O O . GLU A 1 108 ? -12.789 -3.332 -5.02 1 90.31 108 GLU A O 1
ATOM 841 N N . PHE A 1 109 ? -14.953 -4.059 -4.906 1 90.5 109 PHE A N 1
ATOM 842 C CA . PHE A 1 109 ? -14.93 -4.07 -3.447 1 90.5 109 PHE A CA 1
ATOM 843 C C . PHE A 1 109 ? -13.906 -5.074 -2.93 1 90.5 109 PHE A C 1
ATOM 845 O O . PHE A 1 109 ? -13.086 -4.742 -2.066 1 90.5 109 PHE A O 1
ATOM 852 N N . GLN A 1 110 ? -13.93 -6.297 -3.436 1 94.81 110 GLN A N 1
ATOM 853 C CA . GLN A 1 110 ? -12.961 -7.32 -3.059 1 94.81 110 GLN A CA 1
ATOM 854 C C . GLN A 1 110 ? -11.547 -6.918 -3.463 1 94.81 110 GLN A C 1
ATOM 856 O O . GLN A 1 110 ? -10.578 -7.211 -2.752 1 94.81 110 GLN A O 1
ATOM 861 N N . ALA A 1 111 ? -11.438 -6.203 -4.594 1 94.25 111 ALA A N 1
ATOM 862 C CA . ALA A 1 111 ? -10.141 -5.723 -5.07 1 94.25 111 ALA A CA 1
ATOM 863 C C . ALA A 1 111 ? -9.523 -4.742 -4.078 1 94.25 111 ALA A C 1
ATOM 865 O O . ALA A 1 111 ? -8.344 -4.852 -3.74 1 94.25 111 ALA A O 1
ATOM 866 N N . HIS A 1 112 ? -10.359 -3.842 -3.59 1 91.19 112 HIS A N 1
ATOM 867 C CA . HIS A 1 112 ? -9.906 -2.84 -2.631 1 91.19 112 HIS A CA 1
ATOM 868 C C . HIS A 1 112 ? -9.375 -3.494 -1.361 1 91.19 112 HIS A C 1
ATOM 870 O O . HIS A 1 112 ? -8.289 -3.152 -0.892 1 91.19 112 HIS A O 1
ATOM 876 N N . ARG A 1 113 ? -10.055 -4.41 -0.88 1 92.44 113 ARG A N 1
ATOM 877 C CA . ARG A 1 113 ? -9.68 -5.086 0.358 1 92.44 113 ARG A CA 1
ATOM 878 C C . ARG A 1 113 ? -8.406 -5.902 0.174 1 92.44 113 ARG A C 1
ATOM 880 O O . ARG A 1 113 ? -7.52 -5.879 1.029 1 92.44 113 ARG A O 1
ATOM 887 N N . THR A 1 114 ? -8.32 -6.605 -0.933 1 96.12 114 THR A N 1
ATOM 888 C CA . THR A 1 114 ? -7.145 -7.422 -1.22 1 96.12 114 THR A CA 1
ATOM 889 C C . THR A 1 114 ? -5.895 -6.551 -1.32 1 96.12 114 THR A C 1
ATOM 891 O O . THR A 1 114 ? -4.863 -6.871 -0.729 1 96.12 114 THR A O 1
ATOM 894 N N . ARG A 1 115 ? -6.062 -5.449 -2.016 1 95.19 115 ARG A N 1
ATOM 895 C CA . ARG A 1 115 ? -4.926 -4.547 -2.189 1 95.19 115 ARG A CA 1
ATOM 896 C C . ARG A 1 115 ? -4.434 -4.027 -0.845 1 95.19 115 ARG A C 1
ATOM 898 O O . ARG A 1 115 ? -3.23 -4.039 -0.573 1 95.19 115 ARG A O 1
ATOM 905 N N . ALA A 1 116 ? -5.344 -3.594 -0.028 1 94.56 116 ALA A N 1
ATOM 906 C CA . ALA A 1 116 ? -5.008 -3.068 1.292 1 94.56 116 ALA A CA 1
ATOM 907 C C . ALA A 1 116 ? -4.25 -4.102 2.117 1 94.56 116 ALA A C 1
ATOM 909 O O . ALA A 1 116 ? -3.236 -3.785 2.746 1 94.56 116 ALA A O 1
ATOM 910 N N . MET A 1 117 ? -4.648 -5.312 2.061 1 94.56 117 MET A N 1
ATOM 911 C CA . MET A 1 117 ? -4.059 -6.371 2.877 1 94.56 117 MET A CA 1
ATOM 912 C C . MET A 1 117 ? -2.682 -6.762 2.352 1 94.56 117 MET A C 1
ATOM 914 O O . MET A 1 117 ? -1.765 -7.02 3.135 1 94.56 117 MET A O 1
ATOM 918 N N . VAL A 1 118 ? -2.512 -6.781 1.077 1 97.06 118 VAL A N 1
ATOM 919 C CA . VAL A 1 118 ? -1.232 -7.148 0.482 1 97.06 118 VAL A CA 1
ATOM 920 C C . VAL A 1 118 ? -0.201 -6.059 0.754 1 97.06 118 VAL A C 1
ATOM 922 O O . VAL A 1 118 ? 0.957 -6.352 1.062 1 97.06 118 VAL A O 1
ATOM 925 N N . CYS A 1 119 ? -0.673 -4.809 0.656 1 95.94 119 CYS A N 1
ATOM 926 C CA . CYS A 1 119 ? 0.214 -3.693 0.963 1 95.94 119 CYS A CA 1
ATOM 927 C C . CYS A 1 119 ? 0.685 -3.752 2.412 1 95.94 119 CYS A C 1
ATOM 929 O O . CYS A 1 119 ? 1.868 -3.559 2.693 1 95.94 119 CYS A O 1
ATOM 931 N N . ASP A 1 120 ? -0.247 -4.059 3.268 1 94.19 120 ASP A N 1
ATOM 932 C CA . ASP A 1 120 ? 0.082 -4.145 4.688 1 94.19 120 ASP A CA 1
ATOM 933 C C . ASP A 1 120 ? 1.082 -5.27 4.949 1 94.19 120 ASP A C 1
ATOM 935 O O . ASP A 1 120 ? 2.059 -5.078 5.676 1 94.19 120 ASP A O 1
ATOM 939 N N . LEU A 1 121 ? 0.828 -6.391 4.359 1 94.75 121 LEU A N 1
ATOM 940 C CA . LEU A 1 121 ? 1.718 -7.531 4.551 1 94.75 121 LEU A CA 1
ATOM 941 C C . LEU A 1 121 ? 3.109 -7.234 4 1 94.75 121 LEU A C 1
ATOM 943 O O . LEU A 1 121 ? 4.113 -7.555 4.637 1 94.75 121 LEU A O 1
ATOM 947 N N . SER A 1 122 ? 3.158 -6.672 2.859 1 95.56 122 SER A N 1
ATOM 948 C CA . SER A 1 122 ? 4.441 -6.328 2.258 1 95.56 122 SER A CA 1
ATOM 949 C C . SER A 1 122 ? 5.242 -5.398 3.162 1 95.56 122 SER A C 1
ATOM 951 O O . SER A 1 122 ? 6.453 -5.574 3.328 1 95.56 122 SER A O 1
ATOM 953 N N . PHE A 1 123 ? 4.57 -4.426 3.703 1 93.88 123 PHE A N 1
ATOM 954 C CA . PHE A 1 123 ? 5.207 -3.5 4.633 1 93.88 123 PHE A CA 1
ATOM 955 C C . PHE A 1 123 ? 5.77 -4.242 5.836 1 93.88 123 PHE A C 1
ATOM 957 O O . PHE A 1 123 ? 6.918 -4.02 6.23 1 93.88 123 PHE A O 1
ATOM 964 N N . ALA A 1 124 ? 4.961 -5.129 6.41 1 90.31 124 ALA A N 1
ATOM 965 C CA . ALA A 1 124 ? 5.383 -5.906 7.574 1 90.31 124 ALA A CA 1
ATOM 966 C C . ALA A 1 124 ? 6.629 -6.73 7.262 1 90.31 124 ALA A C 1
ATOM 968 O O . ALA A 1 124 ? 7.57 -6.77 8.062 1 90.31 124 ALA A O 1
ATOM 969 N N . LEU A 1 125 ? 6.629 -7.312 6.145 1 91.62 125 LEU A N 1
ATOM 970 C CA . LEU A 1 125 ? 7.75 -8.164 5.758 1 91.62 125 LEU A CA 1
ATOM 971 C C . LEU A 1 125 ? 8.992 -7.324 5.477 1 91.62 125 LEU A C 1
ATOM 973 O O . LEU A 1 125 ? 10.117 -7.777 5.711 1 91.62 125 LEU A O 1
ATOM 977 N N . GLY A 1 126 ? 8.75 -6.145 4.891 1 89.56 126 GLY A N 1
ATOM 978 C CA . GLY A 1 126 ? 9.859 -5.242 4.633 1 89.56 126 GLY A CA 1
ATOM 979 C C . GLY A 1 126 ? 10.547 -4.766 5.898 1 89.56 126 GLY A C 1
ATOM 980 O O . GLY A 1 126 ? 11.773 -4.652 5.938 1 89.56 126 GLY A O 1
ATOM 981 N N . ARG A 1 127 ? 9.789 -4.461 6.922 1 83.88 127 ARG A N 1
ATOM 982 C CA . ARG A 1 127 ? 10.32 -3.979 8.195 1 83.88 127 ARG A CA 1
ATOM 983 C C . ARG A 1 127 ? 11.07 -5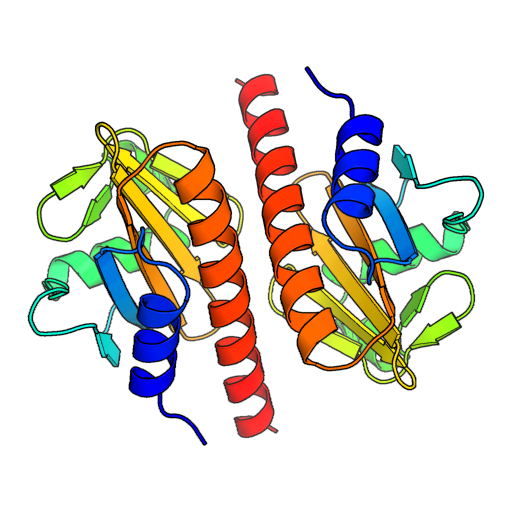.086 8.93 1 83.88 127 ARG A C 1
ATOM 985 O O . ARG A 1 127 ? 12.047 -4.824 9.625 1 83.88 127 ARG A O 1
ATOM 992 N N . GLU A 1 128 ? 10.562 -6.348 8.852 1 76.81 128 GLU A N 1
ATOM 993 C CA . GLU A 1 128 ? 11.242 -7.48 9.469 1 76.81 128 GLU A CA 1
ATOM 994 C C . GLU A 1 128 ? 12.656 -7.637 8.93 1 76.81 128 GLU A C 1
ATOM 996 O O . GLU A 1 128 ? 13.586 -7.949 9.68 1 76.81 128 GLU A O 1
ATOM 1001 N N . ASN A 1 129 ? 12.852 -7.367 7.734 1 67.94 129 ASN A N 1
ATOM 1002 C CA . ASN A 1 129 ? 14.164 -7.484 7.113 1 67.94 129 ASN A CA 1
ATOM 1003 C C . ASN A 1 129 ? 15.102 -6.367 7.562 1 67.94 129 ASN A C 1
ATOM 1005 O O . ASN A 1 129 ? 16.312 -6.578 7.707 1 67.94 129 ASN A O 1
ATOM 1009 N N . LEU A 1 130 ? 14.531 -5.238 7.734 1 59.03 130 LEU A N 1
ATOM 1010 C CA . LEU A 1 130 ? 15.32 -4.109 8.203 1 59.03 130 LEU A CA 1
ATOM 1011 C C . LEU A 1 130 ? 15.789 -4.336 9.641 1 59.03 130 LEU A C 1
ATOM 1013 O O . LEU A 1 130 ? 16.922 -3.998 9.984 1 59.03 130 LEU A O 1
ATOM 1017 N N . ALA A 1 131 ? 14.953 -4.871 10.508 1 57.25 131 ALA A N 1
ATOM 1018 C CA . ALA A 1 131 ? 15.312 -5.176 11.891 1 57.25 131 ALA A CA 1
ATOM 1019 C C . ALA A 1 131 ? 16.406 -6.242 11.953 1 57.25 131 ALA A C 1
ATOM 1021 O O . ALA A 1 131 ? 17.266 -6.211 12.844 1 57.25 131 ALA A O 1
ATOM 1022 N N . ARG A 1 132 ? 16.406 -7.109 10.922 1 48.19 132 ARG A N 1
ATOM 1023 C CA . ARG A 1 132 ? 17.422 -8.172 10.883 1 48.19 132 ARG A CA 1
ATOM 1024 C C . ARG A 1 132 ? 18.734 -7.66 10.32 1 48.19 132 ARG A C 1
ATOM 1026 O O . ARG A 1 132 ? 19.797 -8.25 10.562 1 48.19 132 ARG A O 1
ATOM 1033 N N . ALA A 1 133 ? 18.594 -6.637 9.477 1 45.75 133 ALA A N 1
ATOM 1034 C CA . ALA A 1 133 ? 19.812 -6.035 8.93 1 45.75 133 ALA A CA 1
ATOM 1035 C C . ALA A 1 133 ? 20.469 -5.121 9.961 1 45.75 133 ALA A C 1
ATOM 1037 O O . ALA A 1 133 ? 21.641 -4.746 9.805 1 45.75 133 ALA A O 1
ATOM 1038 N N . ARG A 1 134 ? 19.734 -4.594 11.016 1 36.97 134 ARG A N 1
ATOM 1039 C CA . ARG A 1 134 ? 20.359 -3.795 12.055 1 36.97 134 ARG A CA 1
ATOM 1040 C C . ARG A 1 134 ? 20.938 -4.688 13.156 1 36.97 134 ARG A C 1
ATOM 1042 O O . ARG A 1 134 ? 20.375 -5.734 13.469 1 36.97 134 ARG A O 1
ATOM 1049 N N . MET B 1 1 ? -16.703 12.828 -10.695 1 57.06 1 MET B N 1
ATOM 1050 C CA . MET B 1 1 ? -15.609 12.109 -10.055 1 57.06 1 MET B CA 1
ATOM 1051 C C . MET B 1 1 ? -15.32 12.68 -8.672 1 57.06 1 MET B C 1
ATOM 1053 O O . MET B 1 1 ? -15.375 13.898 -8.477 1 57.06 1 MET B O 1
ATOM 1057 N N . PRO B 1 2 ? -15.391 11.812 -7.633 1 71.94 2 PRO B N 1
ATOM 1058 C CA . PRO B 1 2 ? -15.164 12.398 -6.312 1 71.94 2 PRO B CA 1
ATOM 1059 C C . PRO B 1 2 ? -13.891 13.242 -6.254 1 71.94 2 PRO B C 1
ATOM 1061 O O . PRO B 1 2 ? -12.898 12.922 -6.922 1 71.94 2 PRO B O 1
ATOM 1064 N N . ASP B 1 3 ? -14.055 14.43 -5.68 1 90.44 3 ASP B N 1
ATOM 1065 C CA . ASP B 1 3 ? -12.859 15.25 -5.539 1 90.44 3 ASP B CA 1
ATOM 1066 C C . ASP B 1 3 ? -11.992 14.758 -4.379 1 90.44 3 ASP B C 1
ATOM 1068 O O . ASP B 1 3 ? -12.312 13.75 -3.744 1 90.44 3 ASP B O 1
ATOM 1072 N N . LEU B 1 4 ? -10.859 15.359 -4.203 1 95.06 4 LEU B N 1
ATOM 1073 C CA . LEU B 1 4 ? -9.891 14.922 -3.199 1 95.06 4 LEU B CA 1
ATOM 1074 C C . LEU B 1 4 ? -10.484 15.008 -1.798 1 95.06 4 LEU B C 1
ATOM 1076 O O . LEU B 1 4 ? -10.219 14.148 -0.953 1 95.06 4 LEU B O 1
ATOM 1080 N N . GLN B 1 5 ? -11.367 15.992 -1.625 1 95.62 5 GLN B N 1
ATOM 1081 C CA . GLN B 1 5 ? -12 16.156 -0.323 1 95.62 5 GLN B CA 1
ATOM 1082 C C . GLN B 1 5 ? -12.945 15.008 -0.017 1 95.62 5 GLN B C 1
ATOM 1084 O O . GLN B 1 5 ? -13.062 14.578 1.135 1 95.62 5 GLN B O 1
ATOM 1089 N N . ASP B 1 6 ? -13.57 14.523 -1.021 1 95.19 6 ASP B N 1
ATOM 1090 C CA . ASP B 1 6 ? -14.469 13.391 -0.848 1 95.19 6 ASP B CA 1
ATOM 1091 C C . ASP B 1 6 ? -13.703 12.148 -0.382 1 95.19 6 ASP B C 1
ATOM 1093 O O . ASP B 1 6 ? -14.195 11.391 0.461 1 95.19 6 ASP B O 1
ATOM 1097 N N . HIS B 1 7 ? -12.531 11.984 -0.919 1 94.56 7 HIS B N 1
ATOM 1098 C CA . HIS B 1 7 ? -11.703 10.852 -0.54 1 94.56 7 HIS B CA 1
ATOM 1099 C C . HIS B 1 7 ? -11.273 10.945 0.922 1 94.56 7 HIS B C 1
ATOM 1101 O O . HIS B 1 7 ? -11.312 9.945 1.648 1 94.56 7 HIS B O 1
ATOM 1107 N N . LEU B 1 8 ? -10.961 12.125 1.359 1 96.56 8 LEU B N 1
ATOM 1108 C CA . LEU B 1 8 ? -10.539 12.32 2.74 1 96.56 8 LEU B CA 1
ATOM 1109 C C . LEU B 1 8 ? -11.703 12.102 3.703 1 96.56 8 LEU B C 1
ATOM 1111 O O . LEU B 1 8 ? -11.523 11.5 4.77 1 96.56 8 LEU B O 1
ATOM 1115 N N . ASN B 1 9 ? -12.867 12.57 3.283 1 94.5 9 ASN B N 1
ATOM 1116 C CA . ASN B 1 9 ? -14.047 12.359 4.113 1 94.5 9 ASN B CA 1
ATOM 1117 C C . ASN B 1 9 ? -14.359 10.875 4.281 1 94.5 9 ASN B C 1
ATOM 1119 O O . ASN B 1 9 ? -14.719 10.43 5.371 1 94.5 9 ASN B O 1
ATOM 1123 N N . MET B 1 10 ? -14.188 10.172 3.225 1 92.5 10 MET B N 1
ATOM 1124 C CA . MET B 1 10 ? -14.422 8.727 3.275 1 92.5 10 MET B CA 1
ATOM 1125 C C . MET B 1 10 ? -13.398 8.039 4.172 1 92.5 10 MET B C 1
ATOM 1127 O O . MET B 1 10 ? -13.742 7.113 4.91 1 92.5 10 MET B O 1
ATOM 1131 N N . LEU B 1 11 ? -12.18 8.469 4.062 1 92.81 11 LEU B N 1
ATOM 1132 C CA . LEU B 1 11 ? -11.117 7.926 4.898 1 92.81 11 LEU B CA 1
ATOM 1133 C C . LEU B 1 11 ? -11.453 8.078 6.379 1 92.81 11 LEU B C 1
ATOM 1135 O O . LEU B 1 11 ? -11.32 7.121 7.148 1 92.81 11 LEU B O 1
ATOM 1139 N N . LEU B 1 12 ? -11.984 9.203 6.773 1 94 12 LEU B N 1
ATOM 1140 C CA . LEU B 1 12 ? -12.336 9.484 8.156 1 94 12 LEU B CA 1
ATOM 1141 C C . LEU B 1 12 ? -13.555 8.664 8.586 1 94 12 LEU B C 1
ATOM 1143 O O . LEU B 1 12 ? -13.617 8.18 9.719 1 94 12 LEU B O 1
ATOM 1147 N N . ALA B 1 13 ? -14.445 8.539 7.703 1 93.88 13 ALA B N 1
ATOM 1148 C CA . ALA B 1 13 ? -15.695 7.844 8.008 1 93.88 13 ALA B CA 1
ATOM 1149 C C . ALA B 1 13 ? -15.453 6.348 8.195 1 93.88 13 ALA B C 1
ATOM 1151 O O . ALA B 1 13 ? -16.141 5.699 8.984 1 93.88 13 ALA B O 1
ATOM 1152 N N . MET B 1 14 ? -14.461 5.797 7.539 1 91.56 14 MET B N 1
ATOM 1153 C CA . MET B 1 14 ? -14.266 4.352 7.48 1 91.56 14 MET B CA 1
ATOM 1154 C C . MET B 1 14 ? -13.367 3.879 8.617 1 91.56 14 MET B C 1
ATOM 1156 O O . MET B 1 14 ? -13.289 2.682 8.898 1 91.56 14 MET B O 1
ATOM 1160 N N . ASN B 1 15 ? -12.68 4.75 9.234 1 94.38 15 ASN B N 1
ATOM 1161 C CA . ASN B 1 15 ? -11.75 4.383 10.297 1 94.38 15 ASN B CA 1
ATOM 1162 C C . ASN B 1 15 ? -11.695 5.449 11.391 1 94.38 15 ASN B C 1
ATOM 1164 O O . ASN B 1 15 ? -11.062 6.492 11.211 1 94.38 15 ASN B O 1
ATOM 1168 N N . SER B 1 16 ? -12.18 5.176 12.5 1 94.94 16 SER B N 1
ATOM 1169 C CA . SER B 1 16 ? -12.32 6.145 13.586 1 94.94 16 SER B CA 1
ATOM 1170 C C . SER B 1 16 ? -10.984 6.418 14.258 1 94.94 16 SER B C 1
ATOM 1172 O O . SER B 1 16 ? -10.852 7.371 15.031 1 94.94 16 SER B O 1
ATOM 1174 N N . SER B 1 17 ? -9.945 5.605 13.992 1 96.44 17 SER B N 1
ATOM 1175 C CA . SER B 1 17 ? -8.641 5.82 14.602 1 96.44 17 SER B CA 1
ATOM 1176 C C . SER B 1 17 ? -7.867 6.93 13.891 1 96.44 17 SER B C 1
ATOM 1178 O O . SER B 1 17 ? -6.875 7.438 14.422 1 96.44 17 SER B O 1
ATOM 1180 N N . ILE B 1 18 ? -8.312 7.242 12.688 1 97.62 18 ILE B N 1
ATOM 1181 C CA . ILE B 1 18 ? -7.672 8.32 11.945 1 97.62 18 ILE B CA 1
ATOM 1182 C C . ILE B 1 18 ? -8.172 9.672 12.461 1 97.62 18 ILE B C 1
ATOM 1184 O O . ILE B 1 18 ? -9.367 9.961 12.391 1 97.62 18 ILE B O 1
ATOM 1188 N N . GLU B 1 19 ? -7.336 10.445 12.961 1 97.19 19 GLU B N 1
ATOM 1189 C CA . GLU B 1 19 ? -7.68 11.727 13.57 1 97.19 19 GLU B CA 1
ATOM 1190 C C . GLU B 1 19 ? -7.785 12.828 12.516 1 97.19 19 GLU B C 1
ATOM 1192 O O . GLU B 1 19 ? -8.641 13.711 12.617 1 97.19 19 GLU B O 1
ATOM 1197 N N . LYS B 1 20 ? -6.941 12.875 11.625 1 98.06 20 LYS B N 1
ATOM 1198 C CA . LYS B 1 20 ? -6.875 13.875 10.562 1 98.06 20 LYS B CA 1
ATOM 1199 C C . LYS B 1 20 ? -6.055 13.367 9.375 1 98.06 20 LYS B C 1
ATOM 1201 O O . LYS B 1 20 ? -5.332 12.383 9.5 1 98.06 20 LYS B O 1
ATOM 1206 N N . ALA B 1 21 ? -6.188 13.992 8.25 1 98.5 21 ALA B N 1
ATOM 1207 C CA . ALA B 1 21 ? -5.516 13.57 7.02 1 98.5 21 ALA B CA 1
ATOM 1208 C C . ALA B 1 21 ? -5.348 14.742 6.055 1 98.5 21 ALA B C 1
ATOM 1210 O O . ALA B 1 21 ? -6.016 15.766 6.195 1 98.5 21 ALA B O 1
ATOM 1211 N N . ALA B 1 22 ? -4.469 14.586 5.109 1 98.62 22 ALA B N 1
ATOM 1212 C CA . ALA B 1 22 ? -4.219 15.586 4.074 1 98.62 22 ALA B CA 1
ATOM 1213 C C . ALA B 1 22 ? -3.672 14.93 2.807 1 98.62 22 ALA B C 1
ATOM 1215 O O . ALA B 1 22 ? -3.164 13.805 2.85 1 98.62 22 ALA B O 1
ATOM 1216 N N . ILE B 1 23 ? -3.896 15.547 1.743 1 98.31 23 ILE B N 1
ATOM 1217 C CA . ILE B 1 23 ? -3.279 15.203 0.467 1 98.31 23 ILE B CA 1
ATOM 1218 C C . ILE B 1 23 ? -2.441 16.375 -0.034 1 98.31 23 ILE B C 1
ATOM 1220 O O . ILE B 1 23 ? -2.934 17.5 -0.127 1 98.31 23 ILE B O 1
ATOM 1224 N N . ILE B 1 24 ? -1.221 16.125 -0.268 1 98.44 24 ILE B N 1
ATOM 1225 C CA . ILE B 1 24 ? -0.321 17.172 -0.747 1 98.44 24 ILE B CA 1
ATOM 1226 C C . ILE B 1 24 ? 0.342 16.734 -2.049 1 98.44 24 ILE B C 1
ATOM 1228 O O . ILE B 1 24 ? 0.342 15.539 -2.375 1 98.44 24 ILE B O 1
ATOM 1232 N N . SER B 1 25 ? 0.818 17.703 -2.773 1 97.69 25 SER B N 1
ATOM 1233 C CA . SER B 1 25 ? 1.614 17.375 -3.951 1 97.69 25 SER B CA 1
ATOM 1234 C C . SER B 1 25 ? 2.998 16.875 -3.559 1 97.69 25 SER B C 1
ATOM 1236 O O . SER B 1 25 ? 3.443 17.078 -2.428 1 97.69 25 SER B O 1
ATOM 1238 N N . VAL B 1 26 ? 3.701 16.203 -4.52 1 96.5 26 VAL B N 1
ATOM 1239 C CA . VAL B 1 26 ? 5.027 15.648 -4.277 1 96.5 26 VAL B CA 1
ATOM 1240 C C . VAL B 1 26 ? 6.016 16.781 -3.982 1 96.5 26 VAL B C 1
ATOM 1242 O O . VAL B 1 26 ? 7.094 16.531 -3.434 1 96.5 26 VAL B O 1
ATOM 1245 N N . ASN B 1 27 ? 5.613 18.062 -4.285 1 96.94 27 ASN B N 1
ATOM 1246 C CA . ASN B 1 27 ? 6.453 19.219 -3.971 1 96.94 27 ASN B CA 1
ATOM 1247 C C . ASN B 1 27 ? 6.043 19.859 -2.652 1 96.94 27 ASN B C 1
ATOM 1249 O O . ASN B 1 27 ? 6.57 20.922 -2.283 1 96.94 27 ASN B O 1
ATOM 1253 N N . GLY B 1 28 ? 5.086 19.312 -1.982 1 97.81 28 GLY B N 1
ATOM 1254 C CA . GLY B 1 28 ? 4.719 19.75 -0.644 1 97.81 28 GLY B CA 1
ATOM 1255 C C . GLY B 1 28 ? 3.568 20.734 -0.631 1 97.81 28 GLY B C 1
ATOM 1256 O O . GLY B 1 28 ? 3.234 21.297 0.415 1 97.81 28 GLY B O 1
ATOM 1257 N N . GLY B 1 29 ? 2.994 20.984 -1.751 1 98.19 29 GLY B N 1
ATOM 1258 C CA . GLY B 1 29 ? 1.838 21.859 -1.806 1 98.19 29 GLY B CA 1
ATOM 1259 C C . GLY B 1 29 ? 0.563 21.203 -1.311 1 98.19 29 GLY B C 1
ATOM 1260 O O . GLY B 1 29 ? 0.282 20.062 -1.644 1 98.19 29 GLY B O 1
ATOM 1261 N N . LEU B 1 30 ? -0.224 21.984 -0.552 1 98.25 30 LEU B N 1
ATOM 1262 C CA . LEU B 1 30 ? -1.473 21.438 -0.022 1 98.25 30 LEU B CA 1
ATOM 1263 C C . LEU B 1 30 ? -2.529 21.344 -1.117 1 98.25 30 LEU B C 1
ATOM 1265 O O . LEU B 1 30 ? -2.74 22.297 -1.871 1 98.25 30 LEU B O 1
ATOM 1269 N N . LEU B 1 31 ? -3.146 20.219 -1.212 1 97.62 31 LEU B N 1
ATOM 1270 C CA . LEU B 1 31 ? -4.215 20.016 -2.182 1 97.62 31 LEU B CA 1
ATOM 1271 C C . LEU B 1 31 ? -5.562 19.859 -1.483 1 97.62 31 LEU B C 1
ATOM 1273 O O . LEU B 1 31 ? -6.582 20.344 -1.979 1 97.62 31 LEU B O 1
ATOM 1277 N N . ALA B 1 32 ? -5.605 19.156 -0.421 1 98.06 32 ALA B N 1
ATOM 1278 C CA . ALA B 1 32 ? -6.801 18.953 0.391 1 98.06 32 ALA B CA 1
ATOM 1279 C C . ALA B 1 32 ? -6.43 18.562 1.82 1 98.06 32 ALA B C 1
ATOM 1281 O O . AL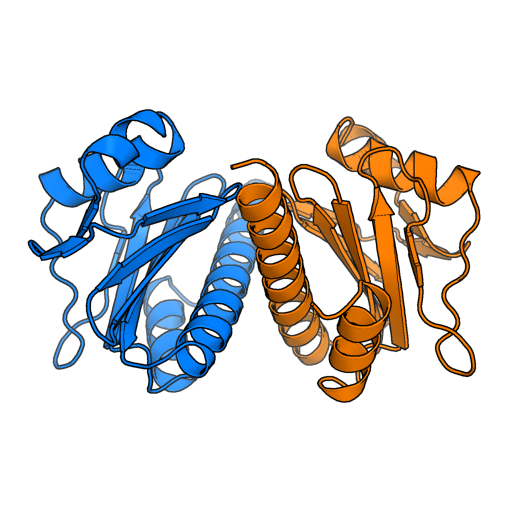A B 1 32 ? -5.359 18 2.061 1 98.06 32 ALA B O 1
ATOM 1282 N N . LYS B 1 33 ? -7.301 18.859 2.764 1 98.38 33 LYS B N 1
ATOM 1283 C CA . LYS B 1 33 ? -7.086 18.484 4.16 1 98.38 33 LYS B CA 1
ATOM 1284 C C . LYS B 1 33 ? -8.414 18.344 4.898 1 98.38 33 LYS B C 1
ATOM 1286 O O . LYS B 1 33 ? -9.43 18.891 4.477 1 98.38 33 LYS B O 1
ATOM 1291 N N . THR B 1 34 ? -8.281 17.594 5.957 1 97.88 34 THR B N 1
ATOM 1292 C CA . THR B 1 34 ? -9.453 17.5 6.816 1 97.88 34 THR B CA 1
ATOM 1293 C C . THR B 1 34 ? -9.617 18.766 7.656 1 97.88 34 THR B C 1
ATOM 1295 O O . THR B 1 34 ? -8.641 19.453 7.941 1 97.88 34 THR B O 1
ATOM 1298 N N . ARG B 1 35 ? -10.914 19.062 8.008 1 95.88 35 ARG B N 1
ATOM 1299 C CA . ARG B 1 35 ? -11.25 20.297 8.703 1 95.88 35 ARG B CA 1
ATOM 1300 C C . ARG B 1 35 ? -12.125 20.016 9.922 1 95.88 35 ARG B C 1
ATOM 1302 O O . ARG B 1 35 ? -12.461 18.859 10.203 1 95.88 35 ARG B O 1
ATOM 1309 N N . GLY B 1 36 ? -12.422 21.156 10.664 1 95.5 36 GLY B N 1
ATOM 1310 C CA . GLY B 1 36 ? -13.273 21.016 11.836 1 95.5 36 GLY B CA 1
ATOM 1311 C C . GLY B 1 36 ? -12.602 20.281 12.977 1 95.5 36 GLY B C 1
ATOM 1312 O O . GLY B 1 36 ? -11.484 20.625 13.383 1 95.5 36 GLY B O 1
ATOM 1313 N N . GLU B 1 37 ? -13.305 19.219 13.531 1 94.88 37 GLU B N 1
ATOM 1314 C CA . GLU B 1 37 ? -12.789 18.453 14.664 1 94.88 37 GLU B CA 1
ATOM 1315 C C . GLU B 1 37 ? -11.562 17.641 14.273 1 94.88 37 GLU B C 1
ATOM 1317 O O . GLU B 1 37 ? -10.742 17.297 15.125 1 94.88 37 GLU B O 1
ATOM 1322 N N . HIS B 1 38 ? -11.344 17.469 13.016 1 96.94 38 HIS B N 1
ATOM 1323 C CA . HIS B 1 38 ? -10.234 16.688 12.484 1 96.94 38 HIS B CA 1
ATOM 1324 C C . HIS B 1 38 ? -9.25 17.562 11.719 1 96.94 38 HIS B C 1
ATOM 1326 O O . HIS B 1 38 ? -8.641 17.125 10.75 1 96.94 38 HIS B O 1
ATOM 1332 N N . PHE B 1 39 ? -9.086 18.781 12.195 1 97.44 39 PHE B N 1
ATOM 1333 C CA . PHE B 1 39 ? -8.305 19.781 11.492 1 97.44 39 PHE B CA 1
ATOM 1334 C C . PHE B 1 39 ? -6.848 19.359 11.359 1 97.44 39 PHE B C 1
ATOM 1336 O O . PHE B 1 39 ? -6.195 19.047 12.359 1 97.44 39 PHE B O 1
ATOM 1343 N N . PHE B 1 40 ? -6.383 19.297 10.125 1 98.38 40 PHE B N 1
ATOM 1344 C CA . PHE B 1 40 ? -4.98 19.031 9.812 1 98.38 40 PHE B CA 1
ATOM 1345 C C . PHE B 1 40 ? -4.215 20.344 9.656 1 98.38 40 PHE B C 1
ATOM 1347 O O . PHE B 1 40 ? -4.531 21.156 8.773 1 98.38 40 PHE B O 1
ATOM 1354 N N . LEU B 1 41 ? -3.211 20.578 10.5 1 97.5 41 LEU B N 1
ATOM 1355 C CA . LEU B 1 41 ? -2.418 21.797 10.43 1 97.5 41 LEU B CA 1
ATOM 1356 C C . LEU B 1 41 ? -1.479 21.766 9.227 1 97.5 41 LEU B C 1
ATOM 1358 O O . LEU B 1 41 ? -0.684 20.828 9.078 1 97.5 41 LEU B O 1
ATOM 1362 N N . ASP B 1 42 ? -1.643 22.719 8.367 1 96.38 42 ASP B N 1
ATOM 1363 C CA . ASP B 1 42 ? -0.924 22.703 7.094 1 96.38 42 ASP B CA 1
ATOM 1364 C C . ASP B 1 42 ? 0.123 23.812 7.031 1 96.38 42 ASP B C 1
ATOM 1366 O O . ASP B 1 42 ? 0.089 24.641 6.129 1 96.38 42 ASP B O 1
ATOM 1370 N N . ASP B 1 43 ? 1.107 23.734 7.871 1 97 43 ASP B N 1
ATOM 1371 C CA . ASP B 1 43 ? 2.23 24.672 7.73 1 97 43 ASP B CA 1
ATOM 1372 C C . ASP B 1 43 ? 2.98 24.422 6.422 1 97 43 ASP B C 1
ATOM 1374 O O . ASP B 1 43 ? 3.504 23.328 6.199 1 97 43 ASP B O 1
ATOM 1378 N N . ARG B 1 44 ? 3.084 25.422 5.578 1 96.75 44 ARG B N 1
ATOM 1379 C CA . ARG B 1 44 ? 3.602 25.281 4.219 1 96.75 44 ARG B CA 1
ATOM 1380 C C . ARG B 1 44 ? 5.051 24.797 4.238 1 96.75 44 ARG B C 1
ATOM 1382 O O . ARG B 1 44 ? 5.422 23.891 3.494 1 96.75 44 ARG B O 1
ATOM 1389 N N . GLU B 1 45 ? 5.895 25.438 4.992 1 97.06 45 GLU B N 1
ATOM 1390 C CA . GLU B 1 45 ? 7.305 25.062 5.059 1 97.06 45 GLU B CA 1
ATOM 1391 C C . GLU B 1 45 ? 7.484 23.656 5.602 1 97.06 45 GLU B C 1
ATOM 1393 O O . GLU B 1 45 ? 8.336 22.906 5.125 1 97.06 45 GLU B O 1
ATOM 1398 N N . GLU B 1 46 ? 6.695 23.312 6.547 1 97.31 46 GLU B N 1
ATOM 1399 C CA . GLU B 1 46 ? 6.742 21.969 7.137 1 97.31 46 GLU B CA 1
ATOM 1400 C C . GLU B 1 46 ? 6.379 20.906 6.113 1 97.31 46 GLU B C 1
ATOM 1402 O O . GLU B 1 46 ? 7.055 19.875 6.012 1 97.31 46 GLU B O 1
ATOM 1407 N N . LEU B 1 47 ? 5.328 21.156 5.344 1 98.31 47 LEU B N 1
ATOM 1408 C CA . LEU B 1 47 ? 4.863 20.203 4.348 1 98.31 47 LEU B CA 1
ATOM 1409 C C . LEU B 1 47 ? 5.887 20.047 3.227 1 98.31 47 LEU B C 1
ATOM 1411 O O . LEU B 1 47 ? 6.078 18.938 2.705 1 98.31 47 LEU B O 1
ATOM 1415 N N . LYS B 1 48 ? 6.496 21.156 2.904 1 97.81 48 LYS B N 1
ATOM 1416 C CA . LYS B 1 48 ? 7.551 21.078 1.899 1 97.81 48 LYS B CA 1
ATOM 1417 C C . LYS B 1 48 ? 8.703 20.203 2.375 1 97.81 48 LYS B C 1
ATOM 1419 O O . LYS B 1 48 ? 9.188 19.344 1.627 1 97.81 48 LYS B O 1
ATOM 1424 N N . ARG B 1 49 ? 9.148 20.422 3.551 1 96.88 49 ARG B N 1
ATOM 1425 C CA . ARG B 1 49 ? 10.219 19.609 4.117 1 96.88 49 ARG B CA 1
ATOM 1426 C C . ARG B 1 49 ? 9.797 18.141 4.215 1 96.88 49 ARG B C 1
ATOM 1428 O O . ARG B 1 49 ? 10.602 17.25 3.953 1 96.88 49 ARG B O 1
ATOM 1435 N N . PHE B 1 50 ? 8.594 17.938 4.609 1 98.19 50 PHE B N 1
ATOM 1436 C CA . PHE B 1 50 ? 8.023 16.594 4.723 1 98.19 50 PHE B CA 1
ATOM 1437 C C . PHE B 1 50 ? 8.109 15.852 3.393 1 98.19 50 PHE B C 1
ATOM 1439 O O . PHE B 1 50 ? 8.586 14.719 3.338 1 98.19 50 PHE B O 1
ATOM 1446 N N . ALA B 1 51 ? 7.684 16.547 2.332 1 98.12 51 ALA B N 1
ATOM 1447 C CA . ALA B 1 51 ? 7.68 15.945 0.997 1 98.12 51 ALA B CA 1
ATOM 1448 C C . ALA B 1 51 ? 9.102 15.641 0.53 1 98.12 51 ALA B C 1
ATOM 1450 O O . ALA B 1 51 ? 9.328 14.664 -0.186 1 98.12 51 ALA B O 1
ATOM 1451 N N . GLU B 1 52 ? 10.055 16.422 0.972 1 97.56 52 GLU B N 1
ATOM 1452 C CA . GLU B 1 52 ? 11.445 16.281 0.541 1 97.56 52 GLU B CA 1
ATOM 1453 C C . GLU B 1 52 ? 12.062 15 1.091 1 97.56 52 GLU B C 1
ATOM 1455 O O . GLU B 1 52 ? 13.055 14.5 0.549 1 97.56 52 GLU B O 1
ATOM 1460 N N . ILE B 1 53 ? 11.531 14.484 2.15 1 97.5 53 ILE B N 1
ATOM 1461 C CA . ILE B 1 53 ? 12.086 13.312 2.809 1 97.5 53 ILE B CA 1
ATOM 1462 C C . ILE B 1 53 ? 12.07 12.125 1.845 1 97.5 53 ILE B C 1
ATOM 1464 O O . ILE B 1 53 ? 12.992 11.305 1.849 1 97.5 53 ILE B O 1
ATOM 1468 N N . PHE B 1 54 ? 11.078 12.039 0.951 1 96.62 54 PHE B N 1
ATOM 1469 C CA . PHE B 1 54 ? 10.961 10.93 0.009 1 96.62 54 PHE B CA 1
ATOM 1470 C C . PHE B 1 54 ? 12.109 10.953 -0.992 1 96.62 54 PHE B C 1
ATOM 1472 O O . PHE B 1 54 ? 12.531 9.898 -1.481 1 96.62 54 PHE B O 1
ATOM 1479 N N . ALA B 1 55 ? 12.641 12.102 -1.257 1 95.38 55 ALA B N 1
ATOM 1480 C CA . ALA B 1 55 ? 13.758 12.25 -2.188 1 95.38 55 ALA B CA 1
ATOM 1481 C C . ALA B 1 55 ? 15.094 12.242 -1.447 1 95.38 55 ALA B C 1
ATOM 1483 O O . ALA B 1 55 ? 16.125 11.898 -2.023 1 95.38 55 ALA B O 1
ATOM 1484 N N . HIS B 1 56 ? 15.047 12.672 -0.145 1 96.56 56 HIS B N 1
ATOM 1485 C CA . HIS B 1 56 ? 16.234 12.773 0.689 1 96.56 56 HIS B CA 1
ATOM 1486 C C . HIS B 1 56 ? 16.047 12.055 2.018 1 96.56 56 HIS B C 1
ATOM 1488 O O . HIS B 1 56 ? 15.969 12.695 3.07 1 96.56 56 HIS B O 1
ATOM 1494 N N . PRO B 1 57 ? 16.062 10.719 1.978 1 95.25 57 PRO B N 1
ATOM 1495 C CA . PRO B 1 57 ? 15.758 9.922 3.166 1 95.25 57 PRO B CA 1
ATOM 1496 C C . PRO B 1 57 ? 16.703 10.203 4.328 1 95.25 57 PRO B C 1
ATOM 1498 O O . PRO B 1 57 ? 16.391 9.898 5.48 1 95.25 57 PRO B O 1
ATOM 1501 N N . GLU B 1 58 ? 17.906 10.734 4.078 1 95.25 58 GLU B N 1
ATOM 1502 C CA . GLU B 1 58 ? 18.844 11.078 5.133 1 95.25 58 GLU B CA 1
ATOM 1503 C C . GLU B 1 58 ? 18.25 12.094 6.105 1 95.25 58 GLU B C 1
ATOM 1505 O O . GLU B 1 58 ? 18.703 12.203 7.246 1 95.25 58 GLU B O 1
ATOM 1510 N N . LEU B 1 59 ? 17.25 12.82 5.66 1 94.88 59 LEU B N 1
ATOM 1511 C CA . LEU B 1 59 ? 16.609 13.82 6.5 1 94.88 59 LEU B CA 1
ATOM 1512 C C . LEU B 1 59 ? 15.891 13.156 7.672 1 94.88 59 LEU B C 1
ATOM 1514 O O . LEU B 1 59 ? 15.555 13.82 8.656 1 94.88 59 LEU B O 1
ATOM 1518 N N . LEU B 1 60 ? 15.719 11.82 7.594 1 94.56 60 LEU B N 1
ATOM 1519 C CA . LEU B 1 60 ? 15.023 11.078 8.641 1 94.56 60 LEU B CA 1
ATOM 1520 C C . LEU B 1 60 ? 15.852 11.047 9.922 1 94.56 60 LEU B C 1
ATOM 1522 O O . LEU B 1 60 ? 15.312 10.844 11.008 1 94.56 60 LEU B O 1
ATOM 1526 N N . ASP B 1 61 ? 17.125 11.195 9.742 1 93.38 61 ASP B N 1
ATOM 1527 C CA . ASP B 1 61 ? 18.031 11.094 10.875 1 93.38 61 ASP B CA 1
ATOM 1528 C C . ASP B 1 61 ? 17.656 12.094 11.969 1 93.38 61 ASP B C 1
ATOM 1530 O O . ASP B 1 61 ? 17.953 11.867 13.148 1 93.38 61 ASP B O 1
ATOM 1534 N N . ASN B 1 62 ? 17.016 13.172 11.641 1 92.88 62 ASN B N 1
ATOM 1535 C CA . ASN B 1 62 ? 16.641 14.219 12.594 1 92.88 62 ASN B CA 1
ATOM 1536 C C . ASN B 1 62 ? 15.195 14.07 13.047 1 92.88 62 ASN B C 1
ATOM 1538 O O . ASN B 1 62 ? 14.672 14.93 13.766 1 92.88 62 ASN B O 1
ATOM 1542 N N . GLY B 1 63 ? 14.539 13 12.594 1 96.38 63 GLY B N 1
ATOM 1543 C CA . GLY B 1 63 ? 13.117 12.859 12.844 1 96.38 63 GLY B CA 1
ATOM 1544 C C . GLY B 1 63 ? 12.258 13.57 11.812 1 96.38 63 GLY B C 1
ATOM 1545 O O . GLY B 1 63 ? 12.781 14.156 10.859 1 96.38 63 GLY B O 1
ATOM 1546 N N . VAL B 1 64 ? 10.992 13.492 12.008 1 97.38 64 VAL B N 1
ATOM 1547 C CA . VAL B 1 64 ? 10.039 14.109 11.086 1 97.38 64 VAL B CA 1
ATOM 1548 C C . VAL B 1 64 ? 9.086 15.016 11.859 1 97.38 64 VAL B C 1
ATOM 1550 O O . VAL B 1 64 ? 8.539 14.617 12.891 1 97.38 64 VAL B O 1
ATOM 1553 N N . ILE B 1 65 ? 8.961 16.234 11.367 1 97.44 65 ILE B N 1
ATOM 1554 C CA . ILE B 1 65 ? 8.008 17.156 11.969 1 97.44 65 ILE B CA 1
ATOM 1555 C C . ILE B 1 65 ? 6.719 17.188 11.148 1 97.44 65 ILE B C 1
ATOM 1557 O O . ILE B 1 65 ? 6.754 17.391 9.93 1 97.44 65 ILE B O 1
ATOM 1561 N N . LEU B 1 66 ? 5.652 16.906 11.758 1 97.62 66 LEU B N 1
ATOM 1562 C CA . LEU B 1 66 ? 4.316 17 11.18 1 97.62 66 LEU B CA 1
ATOM 1563 C C . LEU B 1 66 ? 3.352 17.672 12.141 1 97.62 66 LEU B C 1
ATOM 1565 O O . LEU B 1 66 ? 3.225 17.266 13.297 1 97.62 66 LEU B O 1
ATOM 1569 N N . GLU B 1 67 ? 2.74 18.719 11.742 1 97.31 67 GLU B N 1
ATOM 1570 C CA . GLU B 1 67 ? 1.83 19.531 12.547 1 97.31 67 GLU B CA 1
ATOM 1571 C C . GLU B 1 67 ? 2.514 20.031 13.812 1 97.31 67 GLU B C 1
ATOM 1573 O O . GLU B 1 67 ? 1.931 19.984 14.898 1 97.31 67 GLU B O 1
ATOM 1578 N N . ARG B 1 68 ? 3.764 20.359 13.672 1 96.44 68 ARG B N 1
ATOM 1579 C CA . ARG B 1 68 ? 4.586 20.953 14.719 1 96.44 68 ARG B CA 1
ATOM 1580 C C . ARG B 1 68 ? 4.91 19.938 15.805 1 96.44 68 ARG B C 1
ATOM 1582 O O . ARG B 1 68 ? 5.254 20.297 16.922 1 96.44 68 ARG B O 1
ATOM 1589 N N . ILE B 1 69 ? 4.664 18.703 15.57 1 96.69 69 ILE B N 1
ATOM 1590 C CA . ILE B 1 69 ? 5.02 17.609 16.453 1 96.69 69 ILE B CA 1
ATOM 1591 C C . ILE B 1 69 ? 6.223 16.844 15.883 1 96.69 69 ILE B C 1
ATOM 1593 O O . ILE B 1 69 ? 6.23 16.484 14.703 1 96.69 69 ILE B O 1
ATOM 1597 N N . LEU B 1 70 ? 7.289 16.672 16.703 1 97.19 70 LEU B N 1
ATOM 1598 C CA . LEU B 1 70 ? 8.461 15.922 16.281 1 97.19 70 LEU B CA 1
ATOM 1599 C C . LEU B 1 70 ? 8.281 14.438 16.547 1 97.19 70 LEU B C 1
ATOM 1601 O O . LEU B 1 70 ? 8.07 14.023 17.688 1 97.19 70 LEU B O 1
ATOM 1605 N N . TYR B 1 71 ? 8.297 13.664 15.492 1 97.5 71 TYR B N 1
ATOM 1606 C CA . TYR B 1 71 ? 8.328 12.203 15.586 1 97.5 71 TYR B CA 1
ATOM 1607 C C . TYR B 1 71 ? 9.766 11.688 15.539 1 97.5 71 TYR B C 1
ATOM 1609 O O . TYR B 1 71 ? 10.484 11.922 14.562 1 97.5 71 TYR B O 1
ATOM 1617 N N . GLY B 1 72 ? 10.102 10.992 16.531 1 95.44 72 GLY B N 1
ATOM 1618 C CA . GLY B 1 72 ? 11.469 10.508 16.594 1 95.44 72 GLY B CA 1
ATOM 1619 C C . GLY B 1 72 ? 11.617 9.07 16.125 1 95.44 72 GLY B C 1
ATOM 1620 O O . GLY B 1 72 ? 12.703 8.641 15.742 1 95.44 72 GLY B O 1
ATOM 1621 N N . ASP B 1 73 ? 10.656 8.312 16.359 1 94.88 73 ASP B N 1
ATOM 1622 C CA . ASP B 1 73 ? 10.625 6.949 15.844 1 94.88 73 ASP B CA 1
ATOM 1623 C C . ASP B 1 73 ? 9.992 6.906 14.453 1 94.88 73 ASP B C 1
ATOM 1625 O O . ASP B 1 73 ? 8.773 6.812 14.32 1 94.88 73 ASP B O 1
ATOM 1629 N N . VAL B 1 74 ? 10.875 7.059 13.438 1 96.25 74 VAL B N 1
ATOM 1630 C CA . VAL B 1 74 ? 10.398 7.242 12.07 1 96.25 74 VAL B CA 1
ATOM 1631 C C . VAL B 1 74 ? 11.094 6.246 11.141 1 96.25 74 VAL B C 1
ATOM 1633 O O . VAL B 1 74 ? 12.109 5.656 11.508 1 96.25 74 VAL B O 1
ATOM 1636 N N . GLY B 1 75 ? 10.484 6.109 9.984 1 94.88 75 GLY B N 1
ATOM 1637 C CA . GLY B 1 75 ? 11.062 5.246 8.969 1 94.88 75 GLY B CA 1
ATOM 1638 C C . GLY B 1 75 ? 10.461 5.461 7.59 1 94.88 75 GLY B C 1
ATOM 1639 O O . GLY B 1 75 ? 9.406 6.09 7.457 1 94.88 75 GLY B O 1
ATOM 1640 N N . LEU B 1 76 ? 11.188 5.043 6.602 1 95 76 LEU B N 1
ATOM 1641 C CA . LEU B 1 76 ? 10.766 5.062 5.207 1 95 76 LEU B CA 1
ATOM 1642 C C . LEU B 1 76 ? 10.961 3.695 4.559 1 95 76 LEU B C 1
ATOM 1644 O O . LEU B 1 76 ? 12.062 3.152 4.562 1 95 76 LEU B O 1
ATOM 1648 N N . HIS B 1 77 ? 9.805 3.123 4.191 1 92 77 HIS B N 1
ATOM 1649 C CA . HIS B 1 77 ? 9.82 1.857 3.465 1 92 77 HIS B CA 1
ATOM 1650 C C . HIS B 1 77 ? 9.188 2.004 2.086 1 92 77 HIS B C 1
ATOM 1652 O O . HIS B 1 77 ? 7.961 2.082 1.967 1 92 77 HIS B O 1
ATOM 1658 N N . ASN B 1 78 ? 10.031 1.925 1.021 1 91.06 78 ASN B N 1
ATOM 1659 C CA . ASN B 1 78 ? 9.578 2.223 -0.333 1 91.06 78 ASN B CA 1
ATOM 1660 C C . ASN B 1 78 ? 8.906 3.592 -0.411 1 91.06 78 ASN B C 1
ATOM 1662 O O . ASN B 1 78 ? 9.562 4.621 -0.239 1 91.06 78 ASN B O 1
ATOM 1666 N N . ASN B 1 79 ? 7.613 3.637 -0.658 1 94.5 79 ASN B N 1
ATOM 1667 C CA . ASN B 1 79 ? 6.891 4.898 -0.804 1 94.5 79 ASN B CA 1
ATOM 1668 C C . ASN B 1 79 ? 6.039 5.203 0.426 1 94.5 79 ASN B C 1
ATOM 1670 O O . ASN B 1 79 ? 5.125 6.023 0.364 1 94.5 79 ASN B O 1
ATOM 1674 N N . ILE B 1 80 ? 6.336 4.527 1.498 1 96.44 80 ILE B N 1
ATOM 1675 C CA . ILE B 1 80 ? 5.57 4.715 2.727 1 96.44 80 ILE B CA 1
ATOM 1676 C C . ILE B 1 80 ? 6.453 5.359 3.791 1 96.44 80 ILE B C 1
ATOM 1678 O O . ILE B 1 80 ? 7.453 4.773 4.219 1 96.44 80 ILE B O 1
ATOM 1682 N N . LEU B 1 81 ? 6.188 6.555 4.172 1 97.5 81 LEU B N 1
ATOM 1683 C CA . LEU B 1 81 ? 6.793 7.25 5.305 1 97.5 81 LEU B CA 1
ATOM 1684 C C . LEU B 1 81 ? 5.914 7.133 6.547 1 97.5 81 LEU B C 1
ATOM 1686 O O . LEU B 1 81 ? 4.695 7.277 6.465 1 97.5 81 LEU B O 1
ATOM 1690 N N . TYR B 1 82 ? 6.578 6.828 7.691 1 97.56 82 TYR B N 1
ATOM 1691 C CA . TYR B 1 82 ? 5.766 6.664 8.891 1 97.56 82 TYR B CA 1
ATOM 1692 C C . TYR B 1 82 ? 6.516 7.145 10.125 1 97.56 82 TYR B C 1
ATOM 1694 O O . TYR B 1 82 ? 7.738 7.301 10.102 1 97.56 82 TYR B O 1
ATOM 1702 N N . GLY B 1 83 ? 5.781 7.43 11.133 1 97.19 83 GLY B N 1
ATOM 1703 C CA . GLY B 1 83 ? 6.309 7.848 12.422 1 97.19 83 GLY B CA 1
ATOM 1704 C C . GLY B 1 83 ? 5.391 7.512 13.586 1 97.19 83 GLY B C 1
ATOM 1705 O O . GLY B 1 83 ? 4.168 7.473 13.422 1 97.19 83 GLY B O 1
ATOM 1706 N N . TYR B 1 84 ? 6.031 7.285 14.734 1 95.88 84 TYR B N 1
ATOM 1707 C CA . TYR B 1 84 ? 5.305 6.902 15.945 1 95.88 84 TYR B CA 1
ATOM 1708 C C . TYR B 1 84 ? 5.695 7.793 17.125 1 95.88 84 TYR B C 1
ATOM 1710 O O . TYR B 1 84 ? 6.855 8.188 17.25 1 95.88 84 TYR B O 1
ATOM 1718 N N . LEU B 1 85 ? 4.746 8.18 17.906 1 95.12 85 LEU B N 1
ATOM 1719 C CA . LEU B 1 85 ? 4.973 8.938 19.125 1 95.12 85 LEU B CA 1
ATOM 1720 C C . LEU B 1 85 ? 3.924 8.586 20.172 1 95.12 85 LEU B C 1
ATOM 1722 O O . LEU B 1 85 ? 2.795 9.078 20.125 1 95.12 85 LEU B O 1
ATOM 1726 N N . GLY B 1 86 ? 4.254 7.875 21.188 1 90.94 86 GLY B N 1
ATOM 1727 C CA . GLY B 1 86 ? 3.418 7.594 22.344 1 90.94 86 GLY B CA 1
ATOM 1728 C C . GLY B 1 86 ? 1.982 7.266 21.969 1 90.94 86 GLY B C 1
ATOM 1729 O O . GLY B 1 86 ? 1.065 8.023 22.297 1 90.94 86 GLY B O 1
ATOM 1730 N N . GLY B 1 87 ? 1.537 6.184 21.516 1 93 87 GLY B N 1
ATOM 1731 C CA . GLY B 1 87 ? 0.168 5.781 21.234 1 93 87 GLY B CA 1
ATOM 1732 C C . GLY B 1 87 ? -0.404 6.434 19.984 1 9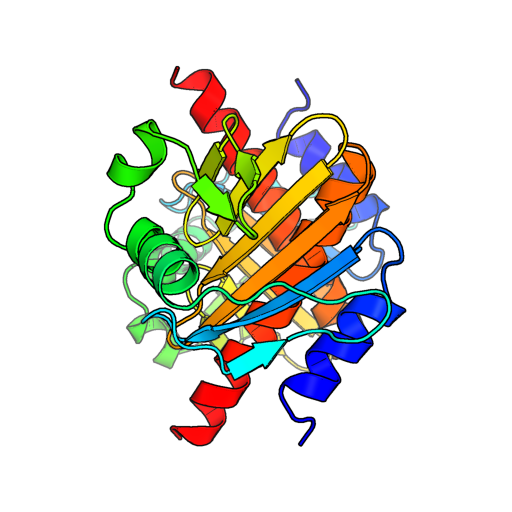3 87 GLY B C 1
ATOM 1733 O O . GLY B 1 87 ? -1.62 6.441 19.781 1 93 87 GLY B O 1
ATOM 1734 N N . ALA B 1 88 ? 0.335 7.234 19.281 1 95.62 88 ALA B N 1
ATOM 1735 C CA . ALA B 1 88 ? -0.102 7.883 18.047 1 95.62 88 ALA B CA 1
ATOM 1736 C C . ALA B 1 88 ? 0.946 7.738 16.938 1 95.62 88 ALA B C 1
ATOM 1738 O O . ALA B 1 88 ? 2.041 7.223 17.188 1 95.62 88 ALA B O 1
ATOM 1739 N N . GLY B 1 89 ? 0.588 8.109 15.742 1 97.5 89 GLY B N 1
ATOM 1740 C CA . GLY B 1 89 ? 1.524 8.055 14.625 1 97.5 89 GLY B CA 1
ATOM 1741 C C . GLY B 1 89 ? 0.946 8.586 13.328 1 97.5 89 GLY B C 1
ATOM 1742 O O . GLY B 1 89 ? -0.156 9.133 13.32 1 97.5 89 GLY B O 1
ATOM 1743 N N . PHE B 1 90 ? 1.754 8.508 12.281 1 98.38 90 PHE B N 1
ATOM 1744 C CA . PHE B 1 90 ? 1.277 8.883 10.961 1 98.38 90 PHE B CA 1
ATOM 1745 C C . PHE B 1 90 ? 1.804 7.926 9.898 1 98.38 90 PHE B C 1
ATOM 1747 O O . PHE B 1 90 ? 2.809 7.246 10.117 1 98.38 90 PHE B O 1
ATOM 1754 N N . PHE B 1 91 ? 1.076 7.832 8.828 1 98.25 91 PHE B N 1
ATOM 1755 C CA . PHE B 1 91 ? 1.509 7.191 7.59 1 98.25 91 PHE B CA 1
ATOM 1756 C C . PHE B 1 91 ? 1.329 8.133 6.402 1 98.25 91 PHE B C 1
ATOM 1758 O O . PHE B 1 91 ? 0.322 8.836 6.309 1 98.25 91 PHE B O 1
ATOM 1765 N N . ALA B 1 92 ? 2.281 8.148 5.562 1 98.62 92 ALA B N 1
ATOM 1766 C CA . ALA B 1 92 ? 2.209 8.875 4.301 1 98.62 92 ALA B CA 1
ATOM 1767 C C . ALA B 1 92 ? 2.648 7.996 3.133 1 98.62 92 ALA B C 1
ATOM 1769 O O . ALA B 1 92 ? 3.678 7.32 3.209 1 98.62 92 ALA B O 1
ATOM 1770 N N . VAL B 1 93 ? 1.881 7.98 2.139 1 97.81 93 VAL B N 1
ATOM 1771 C CA . VAL B 1 93 ? 2.197 7.18 0.958 1 97.81 93 VAL B CA 1
ATOM 1772 C C . VAL B 1 93 ? 2.316 8.086 -0.263 1 97.81 93 VAL B C 1
ATOM 1774 O O . VAL B 1 93 ? 1.415 8.883 -0.544 1 97.81 93 VAL B O 1
ATOM 1777 N N . LYS B 1 94 ? 3.414 7.957 -0.921 1 96.56 94 LYS B N 1
ATOM 1778 C CA . LYS B 1 94 ? 3.701 8.797 -2.078 1 96.56 94 LYS B CA 1
ATOM 1779 C C . LYS B 1 94 ? 3.311 8.102 -3.377 1 96.56 94 LYS B C 1
ATOM 1781 O O . LYS B 1 94 ? 3.594 6.91 -3.559 1 96.56 94 LYS B O 1
ATOM 1786 N N . SER B 1 95 ? 2.605 8.758 -4.23 1 93.81 95 SER B N 1
ATOM 1787 C CA . SER B 1 95 ? 2.381 8.367 -5.617 1 93.81 95 SER B CA 1
ATOM 1788 C C . SER B 1 95 ? 3.178 9.25 -6.574 1 93.81 95 SER B C 1
ATOM 1790 O O . SER B 1 95 ? 4.105 9.945 -6.16 1 93.81 95 SER B O 1
ATOM 1792 N N . ALA B 1 96 ? 2.854 9.172 -7.863 1 91.38 96 ALA B N 1
ATOM 1793 C CA . ALA B 1 96 ? 3.625 9.906 -8.867 1 91.38 96 ALA B CA 1
ATOM 1794 C C . ALA B 1 96 ? 3.504 11.414 -8.656 1 91.38 96 ALA B C 1
ATOM 1796 O O . ALA B 1 96 ? 4.473 12.148 -8.852 1 91.38 96 ALA B O 1
ATOM 1797 N N . SER B 1 97 ? 2.271 11.844 -8.211 1 94.19 97 SER B N 1
ATOM 1798 C CA . SER B 1 97 ? 2.078 13.289 -8.195 1 94.19 97 SER B CA 1
ATOM 1799 C C . SER B 1 97 ? 1.578 13.766 -6.84 1 94.19 97 SER B C 1
ATOM 1801 O O . SER B 1 97 ? 1.538 14.969 -6.574 1 94.19 97 SER B O 1
ATOM 1803 N N . LYS B 1 98 ? 1.23 12.852 -5.965 1 96.94 98 LYS B N 1
ATOM 1804 C CA . LYS B 1 98 ? 0.597 13.234 -4.707 1 96.94 98 LYS B CA 1
ATOM 1805 C C . LYS B 1 98 ? 1.132 12.398 -3.547 1 96.94 98 LYS B C 1
ATOM 1807 O O . LYS B 1 98 ? 1.653 11.305 -3.756 1 96.94 98 LYS B O 1
ATOM 1812 N N . ILE B 1 99 ? 0.968 12.883 -2.381 1 98.06 99 ILE B N 1
ATOM 1813 C CA . ILE B 1 99 ? 1.245 12.195 -1.124 1 98.06 99 ILE B CA 1
ATOM 1814 C C . ILE B 1 99 ? 0.005 12.234 -0.234 1 98.06 99 ILE B C 1
ATOM 1816 O O . ILE B 1 99 ? -0.57 13.297 -0.002 1 98.06 99 ILE B O 1
ATOM 1820 N N . VAL B 1 100 ? -0.447 11.086 0.181 1 98.31 100 VAL B N 1
ATOM 1821 C CA . VAL B 1 100 ? -1.55 10.992 1.132 1 98.31 100 VAL B CA 1
ATOM 1822 C C . VAL B 1 100 ? -0.999 10.836 2.547 1 98.31 100 VAL B C 1
ATOM 1824 O O . VAL B 1 100 ? -0.141 9.984 2.797 1 98.31 100 VAL B O 1
ATOM 1827 N N . ILE B 1 101 ? -1.455 11.648 3.477 1 98.75 101 ILE B N 1
ATOM 1828 C CA . ILE B 1 101 ? -0.987 11.641 4.859 1 98.75 101 ILE B CA 1
ATOM 1829 C C . ILE B 1 101 ? -2.16 11.367 5.797 1 98.75 101 ILE B C 1
ATOM 1831 O O . ILE B 1 101 ? -3.219 11.984 5.672 1 98.75 101 ILE B O 1
ATOM 1835 N N . ALA B 1 102 ? -2.027 10.492 6.715 1 98.56 102 ALA B N 1
ATOM 1836 C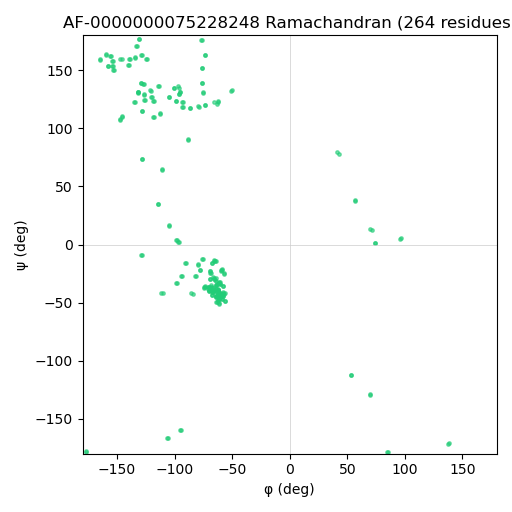 CA . ALA B 1 102 ? -3.01 10.258 7.766 1 98.56 102 ALA B CA 1
ATOM 1837 C C . ALA B 1 102 ? -2.342 10.195 9.141 1 98.56 102 ALA B C 1
ATOM 1839 O O . ALA B 1 102 ? -1.322 9.523 9.312 1 98.56 102 ALA B O 1
ATOM 1840 N N . VAL B 1 103 ? -2.852 10.914 10.047 1 98.38 103 VAL B N 1
ATOM 1841 C CA . VAL B 1 103 ? -2.457 10.852 11.453 1 98.38 103 VAL B CA 1
ATOM 1842 C C . VAL B 1 103 ? -3.475 10.023 12.234 1 98.38 103 VAL B C 1
ATOM 1844 O O . VAL B 1 103 ? -4.684 10.18 12.055 1 98.38 103 VAL B O 1
ATOM 1847 N N . TYR B 1 104 ? -2.99 9.125 13.078 1 98 104 TYR B N 1
ATOM 1848 C CA . TYR B 1 104 ? -3.91 8.242 13.781 1 98 104 TYR B CA 1
ATOM 1849 C C . TYR B 1 104 ? -3.553 8.148 15.258 1 98 104 TYR B C 1
ATOM 1851 O O . TYR B 1 104 ? -2.445 8.523 15.664 1 98 104 TYR B O 1
ATOM 1859 N N . GLN B 1 105 ? -4.562 7.723 15.977 1 97.12 105 GLN B N 1
ATOM 1860 C CA . GLN B 1 105 ? -4.383 7.387 17.391 1 97.12 105 GLN B CA 1
ATOM 1861 C C . GLN B 1 105 ? -4.59 5.895 17.625 1 97.12 105 GLN B C 1
ATOM 1863 O O . GLN B 1 105 ? -5.492 5.285 17.047 1 97.12 105 GLN B O 1
ATOM 1868 N N . GLY B 1 106 ? -3.709 5.328 18.422 1 95.69 106 GLY B N 1
ATOM 1869 C CA . GLY B 1 106 ? -3.914 3.938 18.797 1 95.69 106 GLY B CA 1
ATOM 1870 C C . GLY B 1 106 ? -2.637 3.121 18.766 1 95.69 106 GLY B C 1
ATOM 1871 O O . GLY B 1 106 ? -1.541 3.672 18.641 1 95.69 106 GLY B O 1
ATOM 1872 N N . ASN B 1 107 ? -2.801 1.782 18.938 1 93.94 107 ASN B N 1
ATOM 1873 C CA . ASN B 1 107 ? -1.681 0.851 19 1 93.94 107 ASN B CA 1
ATOM 1874 C C . ASN B 1 107 ? -1.384 0.236 17.641 1 93.94 107 ASN B C 1
ATOM 1876 O O . ASN B 1 107 ? -1.693 0.831 16.609 1 93.94 107 ASN B O 1
ATOM 1880 N N . GLU B 1 108 ? -0.707 -0.875 17.625 1 90.25 108 GLU B N 1
ATOM 1881 C CA . GLU B 1 108 ? -0.277 -1.537 16.391 1 90.25 108 GLU B CA 1
ATOM 1882 C C . GLU B 1 108 ? -1.474 -1.926 15.531 1 90.25 108 GLU B C 1
ATOM 1884 O O . GLU B 1 108 ? -1.398 -1.88 14.297 1 90.25 108 GLU B O 1
ATOM 1889 N N . PHE B 1 109 ? -2.562 -2.273 16.234 1 90.75 109 PHE B N 1
ATOM 1890 C CA . PHE B 1 109 ? -3.764 -2.658 15.5 1 90.75 109 PHE B CA 1
ATOM 1891 C C . PHE B 1 109 ? -4.293 -1.49 14.672 1 90.75 109 PHE B C 1
ATOM 1893 O O . PHE B 1 109 ? -4.574 -1.641 13.484 1 90.75 109 PHE B O 1
ATOM 1900 N N . GLN B 1 110 ? -4.434 -0.327 15.273 1 94.88 110 GLN B N 1
ATOM 1901 C CA . GLN B 1 110 ? -4.879 0.875 14.578 1 94.88 110 GLN B CA 1
ATOM 1902 C C . GLN B 1 110 ? -3.881 1.293 13.5 1 94.88 110 GLN B C 1
ATOM 1904 O O . GLN B 1 110 ? -4.27 1.781 12.438 1 94.88 110 GLN B O 1
ATOM 1909 N N . ALA B 1 111 ? -2.592 1.065 13.781 1 94.19 111 ALA B N 1
ATOM 1910 C CA . ALA B 1 111 ? -1.542 1.384 12.812 1 94.19 111 ALA B CA 1
ATOM 1911 C C . ALA B 1 111 ? -1.699 0.559 11.539 1 94.19 111 ALA B C 1
ATOM 1913 O O . ALA B 1 111 ? -1.626 1.097 10.438 1 94.19 111 ALA B O 1
ATOM 1914 N N . HIS B 1 112 ? -1.977 -0.719 11.734 1 91.31 112 HIS B N 1
ATOM 1915 C CA . HIS B 1 112 ? -2.156 -1.63 10.609 1 91.31 112 HIS B CA 1
ATOM 1916 C C . HIS B 1 112 ? -3.316 -1.19 9.719 1 91.31 112 HIS B C 1
ATOM 1918 O O . HIS B 1 112 ? -3.176 -1.119 8.5 1 91.31 112 HIS B O 1
ATOM 1924 N N . ARG B 1 113 ? -4.355 -0.869 10.297 1 92.5 113 ARG B N 1
ATOM 1925 C CA . ARG B 1 113 ? -5.559 -0.475 9.562 1 92.5 113 ARG B CA 1
ATOM 1926 C C . ARG B 1 113 ? -5.344 0.847 8.836 1 92.5 113 ARG B C 1
ATOM 1928 O O . ARG B 1 113 ? -5.738 0.992 7.676 1 92.5 113 ARG B O 1
ATOM 1935 N N . THR B 1 114 ? -4.727 1.79 9.516 1 96.19 114 THR B N 1
ATOM 1936 C CA . THR B 1 114 ? -4.465 3.096 8.922 1 96.19 114 THR B CA 1
ATOM 1937 C C . THR B 1 114 ? -3.562 2.961 7.699 1 96.19 114 THR B C 1
ATOM 1939 O O . THR B 1 114 ? -3.844 3.537 6.648 1 96.19 114 THR B O 1
ATOM 1942 N N . ARG B 1 115 ? -2.543 2.152 7.871 1 95.19 115 ARG B N 1
ATOM 1943 C CA . ARG B 1 115 ? -1.605 1.956 6.77 1 95.19 115 ARG B CA 1
ATOM 1944 C C . ARG B 1 115 ? -2.305 1.362 5.551 1 95.19 115 ARG B C 1
ATOM 1946 O O . ARG B 1 115 ? -2.129 1.844 4.43 1 95.19 115 ARG B O 1
ATOM 1953 N N . ALA B 1 116 ? -3.1 0.351 5.773 1 94.69 116 ALA B N 1
ATOM 1954 C CA . ALA B 1 116 ? -3.832 -0.311 4.699 1 94.69 116 ALA B CA 1
ATOM 1955 C C . ALA B 1 116 ? -4.73 0.677 3.957 1 94.69 116 ALA B C 1
ATOM 1957 O O . ALA B 1 116 ? -4.762 0.69 2.725 1 94.69 116 ALA B O 1
ATOM 1958 N N . MET B 1 117 ? -5.363 1.54 4.66 1 94.62 117 MET B N 1
ATOM 1959 C CA . MET B 1 117 ? -6.32 2.471 4.066 1 94.62 117 MET B CA 1
ATOM 1960 C C . MET B 1 117 ? -5.602 3.578 3.301 1 94.62 117 MET B C 1
ATOM 1962 O O . MET B 1 117 ? -6.055 3.994 2.234 1 94.62 117 MET B O 1
ATOM 1966 N N . VAL B 1 118 ? -4.496 4.02 3.799 1 97.06 118 VAL B N 1
ATOM 1967 C CA . VAL B 1 118 ? -3.742 5.082 3.141 1 97.06 118 VAL B CA 1
ATOM 1968 C C . VAL B 1 118 ? -3.121 4.551 1.85 1 97.06 118 VAL B C 1
ATOM 1970 O O . VAL B 1 118 ? -3.119 5.238 0.826 1 97.06 118 VAL B O 1
ATOM 1973 N N . CYS B 1 119 ? -2.643 3.309 1.935 1 95.94 119 CYS B N 1
ATOM 1974 C CA . CYS B 1 119 ? -2.092 2.682 0.738 1 95.94 119 CYS B CA 1
ATOM 1975 C C . CYS B 1 119 ? -3.154 2.543 -0.345 1 95.94 119 CYS B C 1
ATOM 1977 O O . CYS B 1 119 ? -2.898 2.84 -1.513 1 95.94 119 CYS B O 1
ATOM 1979 N N . ASP B 1 120 ? -4.316 2.139 0.086 1 94.25 120 ASP B N 1
ATOM 1980 C CA . ASP B 1 120 ? -5.414 1.963 -0.86 1 94.25 120 ASP B CA 1
ATOM 1981 C C . ASP B 1 120 ? -5.805 3.293 -1.501 1 94.25 120 ASP B C 1
ATOM 1983 O O . ASP B 1 120 ? -5.984 3.371 -2.719 1 94.25 120 ASP B O 1
ATOM 1987 N N . LEU B 1 121 ? -5.906 4.293 -0.682 1 94.75 121 LEU B N 1
ATOM 1988 C CA . LEU B 1 121 ? -6.281 5.609 -1.188 1 94.75 121 LEU B CA 1
ATOM 1989 C C . LEU B 1 121 ? -5.223 6.145 -2.148 1 94.75 121 LEU B C 1
ATOM 1991 O O . LEU B 1 121 ? -5.559 6.695 -3.199 1 94.75 121 LEU B O 1
ATOM 1995 N N . SER B 1 122 ? -4.016 6.016 -1.79 1 95.56 122 SER B N 1
ATOM 1996 C CA . SER B 1 122 ? -2.93 6.477 -2.646 1 95.56 122 SER B CA 1
ATOM 1997 C C . SER B 1 122 ? -2.979 5.805 -4.016 1 95.56 122 SER B C 1
ATOM 1999 O O . SER B 1 122 ? -2.785 6.457 -5.043 1 95.56 122 SER B O 1
ATOM 2001 N N . PHE B 1 123 ? -3.205 4.527 -3.988 1 93.94 123 PHE B N 1
ATOM 2002 C CA . PHE B 1 123 ? -3.332 3.773 -5.23 1 93.94 123 PHE B CA 1
ATOM 2003 C C . PHE B 1 123 ? -4.477 4.32 -6.082 1 93.94 123 PHE B C 1
ATOM 2005 O O . PHE B 1 123 ? -4.312 4.543 -7.281 1 93.94 123 PHE B O 1
ATOM 2012 N N . ALA B 1 124 ? -5.621 4.535 -5.453 1 90.38 124 ALA B N 1
ATOM 2013 C CA . ALA B 1 124 ? -6.789 5.059 -6.156 1 90.38 124 ALA B CA 1
ATOM 2014 C C . ALA B 1 124 ? -6.488 6.41 -6.797 1 90.38 124 ALA B C 1
ATOM 2016 O O . ALA B 1 124 ? -6.848 6.648 -7.953 1 90.38 124 ALA B O 1
ATOM 2017 N N . LEU B 1 125 ? -5.832 7.207 -6.082 1 91.56 125 LEU B N 1
ATOM 2018 C CA . LEU B 1 125 ? -5.523 8.547 -6.578 1 91.56 125 LEU B CA 1
ATOM 2019 C C . LEU B 1 125 ? -4.492 8.484 -7.695 1 91.56 125 LEU B C 1
ATOM 2021 O O . LEU B 1 125 ? -4.512 9.312 -8.609 1 91.56 125 LEU B O 1
ATOM 2025 N N . GLY B 1 126 ? -3.562 7.547 -7.539 1 89.69 126 GLY B N 1
ATOM 2026 C CA . GLY B 1 126 ? -2.561 7.367 -8.578 1 89.69 126 GLY B CA 1
ATOM 2027 C C . GLY B 1 126 ? -3.152 6.93 -9.906 1 89.69 126 GLY B C 1
ATOM 2028 O O . GLY B 1 126 ? -2.717 7.383 -10.969 1 89.69 126 GLY B O 1
ATOM 2029 N N . ARG B 1 127 ? -4.113 6.043 -9.875 1 83.94 127 ARG B N 1
ATOM 2030 C CA . ARG B 1 127 ? -4.758 5.523 -11.078 1 83.94 127 ARG B CA 1
ATOM 2031 C C . ARG B 1 127 ? -5.621 6.59 -11.75 1 83.94 127 ARG B C 1
ATOM 2033 O O . ARG B 1 127 ? -5.75 6.617 -12.969 1 83.94 127 ARG B O 1
ATOM 2040 N N . GLU B 1 128 ? -6.301 7.449 -10.938 1 76.94 128 GLU B N 1
ATOM 2041 C CA . GLU B 1 128 ? -7.098 8.547 -11.484 1 76.94 128 GLU B CA 1
ATOM 2042 C C . GLU B 1 128 ? -6.246 9.477 -12.344 1 76.94 128 GLU B C 1
ATOM 2044 O O . GLU B 1 128 ? -6.699 9.961 -13.383 1 76.94 128 GLU B O 1
ATOM 2049 N N . ASN B 1 129 ? -5.074 9.664 -11.977 1 68 129 ASN B N 1
ATOM 2050 C CA . ASN B 1 129 ? -4.172 10.539 -12.719 1 68 129 ASN B CA 1
ATOM 2051 C C . ASN B 1 129 ? -3.717 9.898 -14.023 1 68 129 ASN B C 1
ATOM 2053 O O . ASN B 1 129 ? -3.529 10.586 -15.031 1 68 129 ASN B O 1
ATOM 2057 N N . LEU B 1 130 ? -3.539 8.641 -13.961 1 59.44 130 LEU B N 1
ATOM 2058 C CA . LEU B 1 130 ? -3.146 7.922 -15.164 1 59.44 130 LEU B CA 1
ATOM 2059 C C . LEU B 1 130 ? -4.273 7.93 -16.188 1 59.44 130 LEU B C 1
ATOM 2061 O O . LEU B 1 130 ? -4.023 8.062 -17.391 1 59.44 130 LEU B O 1
ATOM 2065 N N . ALA B 1 131 ? -5.496 7.801 -15.781 1 55.97 131 ALA B N 1
ATOM 2066 C CA . ALA B 1 131 ? -6.652 7.836 -16.672 1 55.97 131 ALA B CA 1
ATOM 2067 C C . ALA B 1 131 ? -6.82 9.219 -17.297 1 55.97 131 ALA B C 1
ATOM 2069 O O . ALA B 1 131 ? -7.285 9.344 -18.438 1 55.97 131 ALA B O 1
ATOM 2070 N N . ARG B 1 132 ? -6.375 10.203 -16.531 1 47.69 132 ARG B N 1
ATOM 2071 C CA . ARG B 1 132 ? -6.488 11.562 -17.031 1 47.69 132 ARG B CA 1
ATOM 2072 C C . ARG B 1 132 ? -5.344 11.891 -17.984 1 47.69 132 ARG B C 1
ATOM 2074 O O . ARG B 1 132 ? -5.453 12.812 -18.797 1 47.69 132 ARG B O 1
ATOM 2081 N N . ALA B 1 133 ? -4.234 11.188 -17.75 1 44.75 133 ALA B N 1
ATOM 2082 C CA . ALA B 1 133 ? -3.1 11.391 -18.656 1 44.75 133 ALA B CA 1
ATOM 2083 C C . ALA B 1 133 ? -3.297 10.641 -19.969 1 44.75 133 ALA B C 1
ATOM 2085 O O . ALA B 1 133 ? -2.598 10.898 -20.953 1 44.75 133 ALA B O 1
ATOM 2086 N N . ARG B 1 134 ? -4.137 9.594 -20.031 1 37.06 134 ARG B N 1
ATOM 2087 C CA . ARG B 1 134 ? -4.418 8.938 -21.297 1 37.06 134 ARG B CA 1
ATOM 2088 C C . ARG B 1 134 ? -5.523 9.656 -22.047 1 37.06 134 ARG B C 1
ATOM 2090 O O . ARG B 1 134 ? -6.445 10.211 -21.438 1 37.06 134 ARG B O 1
#

Solvent-accessible surface area (backbone atoms only — not comparable to full-atom values): 14141 Å² total; per-residue (Å²): 125,84,50,70,59,51,53,52,52,48,53,44,71,75,33,83,42,44,53,29,33,36,34,24,31,58,76,19,45,83,72,38,62,36,58,78,98,23,54,45,66,76,54,59,70,48,36,29,54,52,35,45,33,80,81,40,61,74,53,51,79,81,27,48,57,56,71,88,39,80,20,71,52,58,52,74,56,91,51,35,40,37,31,38,52,91,58,27,33,38,41,31,27,55,46,92,62,34,28,37,38,39,34,35,47,44,55,70,70,45,48,50,55,50,46,16,51,46,50,41,49,30,50,54,56,42,50,54,50,51,60,68,71,97,125,85,50,70,59,52,52,54,52,49,52,44,72,75,32,82,41,44,52,28,33,36,33,24,32,58,76,18,46,83,72,38,62,35,58,77,99,22,55,46,68,75,55,60,69,48,35,29,54,52,34,44,33,82,81,39,60,73,53,51,80,79,27,47,57,56,72,89,40,80,21,71,52,58,52,74,58,93,52,35,39,37,30,39,55,89,58,28,35,38,39,29,28,54,47,92,61,34,29,38,36,38,32,34,48,44,56,70,70,45,48,51,53,50,46,16,51,46,50,42,50,30,52,54,56,44,51,55,50,51,59,67,71,97